Protein AF-A0A1X7SKN9-F1 (afdb_monomer_lite)

Sequence (192 aa):
INDFRLVWEKAGRLSGHWDSIGILLGLSPNKLDEIEAEGKPPKTCLRKVFECWLRKDCDQSSGAPTLRMLCNCIRSESGGANPALADKIAEEYSKSSERQPLSPVDTDSSSREVTPNKELQAPPTSPDTKATYASGKSKEFPVNDILKQIDELQRLYASNVYKTKEAFLSLKRNTLPKVIDYIKYHIINLLS

InterPro domains:
  IPR011029 Death-like domain superfamily [G3DSA:1.10.533.10] (7-91)

Structure (mmCIF, N/CA/C/O backbone):
data_AF-A0A1X7SKN9-F1
#
_entry.id   AF-A0A1X7SKN9-F1
#
loop_
_atom_site.group_PDB
_atom_site.id
_atom_site.type_symbol
_atom_site.label_atom_id
_atom_site.label_alt_id
_atom_site.label_comp_id
_atom_site.label_asym_id
_atom_site.label_entity_id
_atom_site.label_seq_id
_atom_site.pdbx_PDB_ins_code
_atom_site.Cartn_x
_atom_site.Cartn_y
_atom_site.Cartn_z
_atom_site.occupancy
_atom_site.B_iso_or_equiv
_atom_site.auth_seq_id
_atom_site.auth_comp_id
_atom_site.auth_asym_id
_atom_site.auth_atom_id
_atom_site.pdbx_PDB_model_num
ATOM 1 N N . ILE A 1 1 ? -1.510 14.464 -11.225 1.00 49.56 1 ILE A N 1
ATOM 2 C CA . ILE A 1 1 ? -1.219 13.448 -12.263 1.00 49.56 1 ILE A CA 1
ATOM 3 C C . ILE A 1 1 ? -2.491 13.328 -13.087 1.00 49.56 1 ILE A C 1
ATOM 5 O O . ILE A 1 1 ? -3.500 13.010 -12.484 1.00 49.56 1 ILE A O 1
ATOM 9 N N . ASN A 1 2 ? -2.499 13.689 -14.372 1.00 43.34 2 ASN A N 1
ATOM 10 C CA . ASN A 1 2 ? -3.738 13.694 -15.176 1.00 43.34 2 ASN A CA 1
ATOM 11 C C . ASN A 1 2 ? -3.751 12.638 -16.289 1.00 43.34 2 ASN A C 1
ATOM 13 O O . ASN A 1 2 ? -4.825 12.317 -16.786 1.00 43.34 2 ASN A O 1
ATOM 17 N N . ASP A 1 3 ? -2.605 12.043 -16.639 1.00 54.03 3 ASP A N 1
ATOM 18 C CA . ASP A 1 3 ? -2.532 11.037 -17.704 1.00 54.03 3 ASP A CA 1
ATOM 19 C C . ASP A 1 3 ? -2.350 9.617 -17.143 1.00 54.03 3 ASP A C 1
ATOM 21 O O . ASP A 1 3 ? -1.311 8.966 -17.254 1.00 54.03 3 ASP A O 1
ATOM 25 N N . PHE A 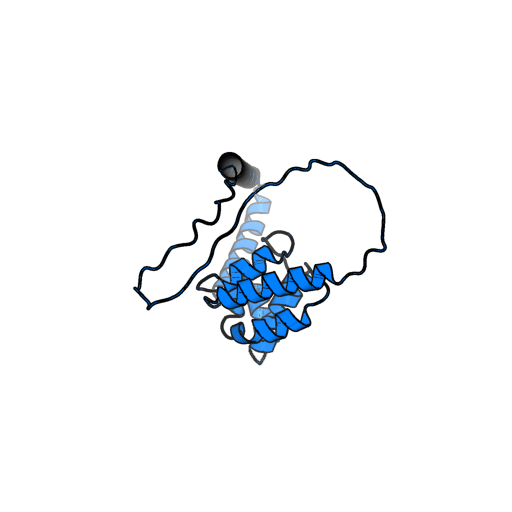1 4 ? -3.384 9.148 -16.445 1.00 63.12 4 PHE A N 1
ATOM 26 C CA . PHE A 1 4 ? -3.418 7.818 -15.832 1.00 63.12 4 PHE A CA 1
ATOM 27 C C . PHE A 1 4 ? -3.721 6.697 -16.826 1.00 63.12 4 PHE A C 1
ATOM 29 O O . PHE A 1 4 ? -3.456 5.531 -16.543 1.00 63.12 4 PHE A O 1
ATOM 36 N N . ARG A 1 5 ? -4.248 7.022 -18.008 1.00 64.31 5 ARG A N 1
ATOM 37 C CA . ARG A 1 5 ? -4.706 6.025 -18.981 1.00 64.31 5 ARG A CA 1
ATOM 38 C C . ARG A 1 5 ? -3.558 5.148 -19.486 1.00 64.31 5 ARG A C 1
ATOM 40 O O . ARG A 1 5 ? -3.705 3.929 -19.545 1.00 64.31 5 ARG A O 1
ATOM 47 N N . LEU A 1 6 ? -2.405 5.754 -19.775 1.00 66.00 6 LEU A N 1
ATOM 48 C CA . LEU A 1 6 ? -1.209 5.036 -20.223 1.00 66.00 6 LEU A CA 1
ATOM 49 C C . LEU A 1 6 ? -0.620 4.147 -19.115 1.00 66.00 6 LEU A C 1
ATOM 51 O O . LEU A 1 6 ? -0.168 3.029 -19.374 1.00 66.00 6 LEU A O 1
ATOM 55 N N . VAL A 1 7 ? -0.648 4.639 -17.871 1.00 66.75 7 VAL A N 1
ATOM 56 C CA . VAL A 1 7 ? -0.214 3.886 -16.686 1.00 66.75 7 VAL A CA 1
ATOM 57 C C . VAL A 1 7 ? -1.117 2.674 -16.486 1.00 66.75 7 VAL A C 1
ATOM 59 O O . VAL A 1 7 ? -0.611 1.577 -16.285 1.00 66.75 7 VAL A O 1
ATOM 62 N N . TRP A 1 8 ? -2.432 2.836 -16.634 1.00 71.31 8 TRP A N 1
ATOM 63 C CA . TRP A 1 8 ? -3.408 1.756 -16.491 1.00 71.31 8 TRP A CA 1
ATOM 64 C C . TRP A 1 8 ? -3.271 0.663 -17.551 1.00 71.31 8 TRP A C 1
ATOM 66 O O . TRP A 1 8 ? -3.341 -0.523 -17.226 1.00 71.31 8 TRP A O 1
ATOM 76 N N . GLU A 1 9 ? -3.052 1.040 -18.812 1.00 72.38 9 GLU A N 1
ATOM 77 C CA . GLU A 1 9 ? -2.869 0.078 -19.904 1.00 72.38 9 GLU A CA 1
ATOM 78 C C . GLU A 1 9 ? -1.626 -0.795 -19.674 1.00 72.38 9 GLU A C 1
ATOM 80 O O . GLU A 1 9 ? -1.663 -2.020 -19.815 1.00 72.38 9 GLU A O 1
ATOM 85 N N . LYS A 1 10 ? -0.527 -0.162 -19.254 1.00 71.69 10 LYS A N 1
ATOM 86 C CA . LYS A 1 10 ? 0.758 -0.820 -19.005 1.00 71.69 10 LYS A CA 1
ATOM 87 C C . LYS A 1 10 ? 0.755 -1.626 -17.701 1.00 71.69 10 LYS A C 1
ATOM 89 O O . LYS A 1 10 ? 1.176 -2.784 -17.702 1.00 71.69 10 LYS A O 1
ATOM 94 N N . ALA A 1 11 ? 0.230 -1.055 -16.616 1.00 69.75 11 ALA A N 1
ATOM 95 C CA . ALA A 1 11 ? 0.134 -1.700 -15.308 1.00 69.75 11 ALA A CA 1
ATOM 96 C C . ALA A 1 11 ? -0.893 -2.836 -15.284 1.00 69.75 11 ALA A C 1
ATOM 98 O O . ALA A 1 11 ? -0.777 -3.730 -14.458 1.00 69.75 11 ALA A O 1
ATOM 99 N N . GLY A 1 12 ? -1.837 -2.894 -16.231 1.00 73.00 12 GLY A N 1
ATOM 100 C CA . GLY A 1 12 ? -2.768 -4.019 -16.363 1.00 73.00 12 GLY A CA 1
ATOM 101 C C . GLY A 1 12 ? -2.085 -5.390 -16.498 1.00 73.00 12 GLY A C 1
ATOM 102 O O . GLY A 1 12 ? -2.693 -6.407 -16.158 1.00 73.00 12 GLY A O 1
ATOM 103 N N . ARG A 1 13 ? -0.814 -5.435 -16.930 1.00 76.25 13 ARG A N 1
ATOM 104 C CA . ARG A 1 13 ? 0.022 -6.653 -16.943 1.00 76.25 13 ARG A CA 1
ATOM 105 C C . ARG A 1 13 ? 0.403 -7.148 -15.545 1.00 76.25 13 ARG A C 1
ATOM 107 O O . ARG A 1 13 ? 0.679 -8.326 -15.383 1.00 76.25 13 ARG A O 1
ATOM 114 N N . LEU A 1 14 ? 0.374 -6.264 -14.554 1.00 80.56 14 LEU A N 1
ATOM 115 C CA . LEU A 1 14 ? 0.667 -6.538 -13.149 1.00 80.56 14 LEU A CA 1
ATOM 116 C C . LEU A 1 14 ? -0.590 -6.908 -12.352 1.00 80.56 14 LEU A C 1
ATOM 118 O O . LEU A 1 14 ? -0.532 -7.059 -11.139 1.00 80.56 14 LEU A O 1
ATOM 122 N N . SER A 1 15 ? -1.741 -7.052 -13.019 1.00 81.81 15 SER A N 1
ATOM 123 C CA . SER A 1 15 ? -3.021 -7.316 -12.349 1.00 81.81 15 SER A CA 1
ATOM 124 C C . SER A 1 15 ? -3.063 -8.626 -11.564 1.00 81.81 15 SER A C 1
ATOM 126 O O . SER A 1 15 ? -3.915 -8.753 -10.699 1.00 81.81 15 SER A O 1
ATOM 128 N N . GLY A 1 16 ? -2.148 -9.567 -11.814 1.00 81.81 16 GLY A N 1
ATOM 129 C CA . GLY A 1 16 ? -1.991 -10.772 -10.992 1.00 81.81 16 GLY A CA 1
ATOM 130 C C . GLY A 1 16 ? -1.362 -10.528 -9.614 1.00 81.81 16 GLY A C 1
ATOM 131 O O . GLY A 1 16 ? -1.489 -11.389 -8.758 1.00 81.81 16 GLY A O 1
ATOM 132 N N . HIS A 1 17 ? -0.731 -9.371 -9.396 1.00 84.62 17 HIS A N 1
ATOM 133 C CA . HIS A 1 17 ? -0.050 -8.985 -8.149 1.00 84.62 17 HIS A CA 1
ATOM 134 C C . HIS A 1 17 ? -0.705 -7.758 -7.502 1.00 84.62 17 HIS A C 1
ATOM 136 O O . HIS A 1 17 ? -0.041 -6.937 -6.870 1.00 84.62 17 HIS A O 1
ATOM 142 N N . TRP A 1 18 ? -1.998 -7.552 -7.755 1.00 87.69 18 TRP A N 1
ATOM 143 C CA . TRP A 1 18 ? -2.710 -6.343 -7.344 1.00 87.69 18 TRP A CA 1
ATOM 144 C C . TRP A 1 18 ? -2.736 -6.160 -5.818 1.00 87.69 18 TRP A C 1
ATOM 146 O O . TRP A 1 18 ? -2.642 -5.033 -5.338 1.00 87.69 18 TRP A O 1
ATOM 156 N N . ASP A 1 19 ? -2.808 -7.266 -5.085 1.00 86.00 19 ASP A N 1
ATOM 157 C CA . ASP A 1 19 ? -2.768 -7.378 -3.630 1.00 86.00 19 ASP A CA 1
ATOM 158 C C . ASP A 1 19 ? -1.410 -6.919 -3.078 1.00 86.00 19 ASP A C 1
ATOM 160 O O . ASP A 1 19 ? -1.323 -5.999 -2.264 1.00 86.00 19 ASP A O 1
ATOM 164 N N . SER A 1 20 ? -0.330 -7.479 -3.620 1.00 85.50 20 SER A N 1
ATOM 165 C CA . SER A 1 20 ? 1.048 -7.172 -3.248 1.00 85.50 20 SER A CA 1
ATOM 166 C C . SER A 1 20 ? 1.409 -5.725 -3.584 1.00 85.50 20 SER A C 1
ATOM 168 O O . SER A 1 20 ? 2.043 -5.029 -2.790 1.00 85.50 20 SER A O 1
ATOM 170 N N . ILE A 1 21 ? 0.950 -5.234 -4.739 1.00 85.44 21 ILE A N 1
ATOM 171 C CA . ILE A 1 21 ? 1.086 -3.828 -5.132 1.00 85.44 21 ILE A CA 1
ATOM 172 C C . ILE A 1 21 ? 0.329 -2.925 -4.157 1.00 85.44 21 ILE A C 1
ATOM 174 O O . ILE A 1 21 ? 0.861 -1.893 -3.758 1.00 85.44 21 ILE A O 1
ATOM 178 N N . GLY A 1 22 ? -0.877 -3.307 -3.737 1.00 85.56 22 GLY A N 1
ATOM 179 C CA . GLY A 1 22 ? -1.647 -2.560 -2.747 1.00 85.56 22 GLY A CA 1
ATOM 180 C C . GLY A 1 22 ? -0.908 -2.402 -1.417 1.00 85.56 22 GLY A C 1
ATOM 181 O O . GLY A 1 22 ? -0.806 -1.286 -0.907 1.00 85.56 22 GLY A O 1
ATOM 182 N N . ILE A 1 23 ? -0.304 -3.480 -0.911 1.00 84.75 23 ILE A N 1
ATOM 183 C CA . ILE A 1 23 ? 0.512 -3.449 0.315 1.00 84.75 23 ILE A CA 1
ATOM 184 C C . ILE A 1 23 ? 1.715 -2.511 0.153 1.00 84.75 23 ILE A C 1
ATOM 186 O O . ILE A 1 23 ? 1.969 -1.670 1.015 1.00 84.75 23 ILE A O 1
ATOM 190 N N . LEU A 1 24 ? 2.449 -2.612 -0.961 1.00 83.94 24 LEU A N 1
ATOM 191 C CA . LEU A 1 24 ? 3.620 -1.764 -1.223 1.00 83.94 24 LEU A CA 1
ATOM 192 C C . LEU A 1 24 ? 3.265 -0.277 -1.376 1.00 83.94 24 LEU A C 1
ATOM 194 O O . LEU A 1 24 ? 4.070 0.593 -1.042 1.00 83.94 24 LEU A O 1
ATOM 198 N N . LEU A 1 25 ? 2.060 0.013 -1.866 1.00 83.31 25 LEU A N 1
ATOM 199 C CA . LEU A 1 25 ? 1.501 1.362 -1.952 1.00 83.31 25 LEU A CA 1
ATOM 200 C C . LEU A 1 25 ? 0.883 1.841 -0.629 1.00 83.31 25 LEU A C 1
ATOM 202 O O . LEU A 1 25 ? 0.308 2.927 -0.594 1.00 83.31 25 LEU A O 1
ATOM 206 N N . GLY A 1 26 ? 1.006 1.054 0.444 1.00 80.62 26 GLY A N 1
ATOM 207 C CA . GLY A 1 26 ? 0.604 1.428 1.794 1.00 80.62 26 GLY A CA 1
ATOM 208 C C . GLY A 1 26 ? -0.893 1.319 2.073 1.00 80.62 26 GLY A C 1
ATOM 209 O O . GLY A 1 26 ? -1.361 1.957 3.018 1.00 80.62 26 GLY A O 1
ATOM 210 N N . LEU A 1 27 ? -1.649 0.551 1.277 1.00 84.50 27 LEU A N 1
ATOM 211 C CA . LEU A 1 27 ? -3.051 0.254 1.576 1.00 84.50 27 LEU A CA 1
ATOM 212 C C . LEU A 1 27 ? -3.139 -0.714 2.763 1.00 84.50 27 LEU A C 1
ATOM 214 O O . LEU A 1 27 ? -2.318 -1.620 2.913 1.00 84.50 27 LEU A O 1
ATOM 218 N N . SER A 1 28 ? -4.156 -0.526 3.603 1.00 82.06 28 SER A N 1
ATOM 219 C CA . SER A 1 28 ? -4.437 -1.452 4.696 1.00 82.06 28 SER A CA 1
ATOM 220 C C . SER A 1 28 ? -5.025 -2.768 4.163 1.00 82.06 28 SER A C 1
ATOM 222 O O . SER A 1 28 ? -5.756 -2.741 3.170 1.00 82.06 28 SER A O 1
ATOM 224 N N . PRO A 1 29 ? -4.768 -3.909 4.831 1.00 81.19 29 PRO A N 1
ATOM 225 C CA . PRO A 1 29 ? -5.337 -5.204 4.448 1.00 81.19 29 PRO A CA 1
ATOM 226 C C . PRO A 1 29 ? -6.861 -5.167 4.291 1.00 81.19 29 PRO A C 1
ATOM 228 O O . PRO A 1 29 ? -7.366 -5.546 3.244 1.00 81.19 29 PRO A O 1
ATOM 231 N N . ASN A 1 30 ? -7.570 -4.541 5.238 1.00 83.06 30 ASN A N 1
ATOM 232 C CA . ASN A 1 30 ? -9.029 -4.383 5.182 1.00 83.06 30 ASN A CA 1
ATOM 233 C C . ASN A 1 30 ? -9.510 -3.726 3.873 1.00 83.06 30 ASN A C 1
ATOM 235 O O . ASN A 1 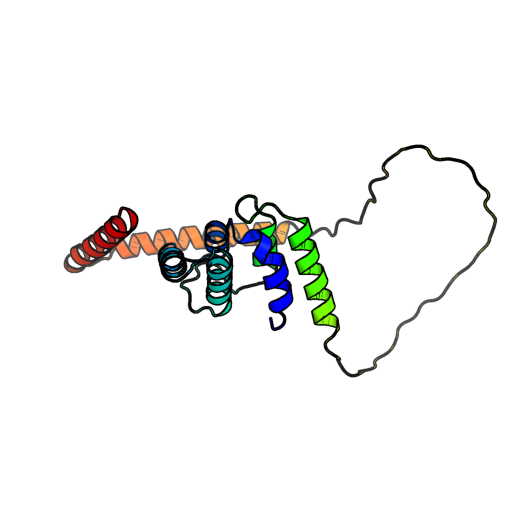30 ? -10.561 -4.079 3.346 1.00 83.06 30 ASN A O 1
ATOM 239 N N . LYS A 1 31 ? -8.751 -2.762 3.328 1.00 83.50 31 LYS A N 1
ATOM 240 C CA . LYS A 1 31 ? -9.085 -2.137 2.039 1.00 83.50 31 LYS A CA 1
ATOM 241 C C . LYS A 1 31 ? -8.818 -3.052 0.855 1.00 83.50 31 LYS A C 1
ATOM 243 O O . LYS A 1 31 ? -9.522 -2.946 -0.142 1.00 83.50 31 LYS A O 1
ATOM 248 N N . LEU A 1 32 ? -7.833 -3.938 0.942 1.00 85.88 32 LEU A N 1
ATOM 249 C CA . LEU A 1 32 ? -7.604 -4.948 -0.089 1.00 85.88 32 LEU A CA 1
ATOM 250 C C . LEU A 1 32 ? -8.738 -5.974 -0.103 1.00 85.88 32 LEU A C 1
ATOM 252 O O . LEU A 1 32 ? -9.215 -6.297 -1.187 1.00 85.88 32 LEU A O 1
ATOM 256 N N . ASP A 1 33 ? -9.239 -6.373 1.066 1.00 85.62 33 ASP A N 1
ATOM 257 C CA . ASP A 1 33 ? -10.381 -7.287 1.184 1.00 85.62 33 ASP A CA 1
ATOM 258 C C . ASP A 1 33 ? -11.668 -6.664 0.619 1.00 85.62 33 ASP A C 1
ATOM 260 O O . ASP A 1 33 ? -12.399 -7.307 -0.136 1.00 85.62 33 ASP A O 1
ATOM 264 N N . GLU A 1 34 ? -11.926 -5.379 0.905 1.00 85.94 34 GLU A N 1
ATOM 265 C CA . GLU A 1 34 ? -13.021 -4.623 0.275 1.00 85.94 34 GLU A CA 1
ATOM 266 C C . GLU A 1 34 ? -12.869 -4.592 -1.259 1.00 85.94 34 GLU A C 1
ATOM 268 O O . GLU A 1 34 ? -13.824 -4.836 -2.001 1.00 85.94 34 GLU A O 1
ATOM 273 N N . ILE A 1 35 ? -11.654 -4.329 -1.754 1.00 85.88 35 ILE A N 1
ATOM 274 C CA . ILE A 1 35 ? -11.360 -4.297 -3.191 1.00 85.88 35 ILE A CA 1
ATOM 275 C C . ILE A 1 35 ? -11.555 -5.675 -3.835 1.00 85.88 35 ILE A C 1
ATOM 277 O O . ILE A 1 35 ? -12.050 -5.735 -4.962 1.00 85.88 35 ILE A O 1
ATOM 281 N N . GLU A 1 36 ? -11.191 -6.763 -3.156 1.00 86.31 36 GLU A N 1
ATOM 282 C CA . GLU A 1 36 ? -11.397 -8.134 -3.629 1.00 86.31 36 GLU A CA 1
ATOM 283 C C . GLU A 1 36 ? -12.881 -8.505 -3.666 1.00 86.31 36 GLU A C 1
ATOM 285 O O . GLU A 1 36 ? -13.366 -9.039 -4.669 1.00 86.31 36 GLU A O 1
ATOM 290 N N . ALA A 1 37 ? -13.620 -8.176 -2.605 1.00 83.25 37 ALA A N 1
ATOM 291 C CA . ALA A 1 37 ? -15.049 -8.443 -2.500 1.00 83.25 37 ALA A CA 1
ATOM 292 C C . ALA A 1 37 ? -15.844 -7.727 -3.602 1.00 83.25 37 ALA A C 1
ATOM 294 O O . ALA A 1 37 ? -16.778 -8.289 -4.179 1.00 83.25 37 ALA A O 1
ATOM 295 N N . GLU A 1 38 ? -15.443 -6.503 -3.946 1.00 76.88 38 GLU A N 1
ATOM 296 C CA . GLU A 1 38 ? -16.072 -5.721 -5.008 1.00 76.88 38 GLU A CA 1
ATOM 297 C C . GLU A 1 38 ? -15.455 -5.954 -6.403 1.00 76.88 38 GLU A C 1
ATOM 299 O O . GLU A 1 38 ? -15.942 -5.409 -7.401 1.00 76.88 38 GLU A O 1
ATOM 304 N N . GLY A 1 39 ? -14.340 -6.681 -6.490 1.00 65.06 39 GLY A N 1
ATOM 305 C CA . GLY A 1 39 ? -13.455 -6.695 -7.648 1.00 65.06 39 GLY A CA 1
ATOM 306 C C . GLY A 1 39 ? -13.301 -8.076 -8.265 1.00 65.06 39 GLY A C 1
ATOM 307 O O . GLY A 1 39 ? -12.470 -8.878 -7.860 1.00 65.06 39 GLY A O 1
ATOM 308 N N . LYS A 1 40 ? -14.028 -8.335 -9.353 1.00 77.56 40 LYS A N 1
ATOM 309 C CA . LYS A 1 40 ? -13.688 -9.396 -10.316 1.00 77.56 40 LYS A CA 1
ATOM 310 C C . LYS A 1 40 ? -13.884 -8.824 -11.718 1.00 77.56 40 LYS A C 1
ATOM 312 O O . LYS A 1 40 ? -14.959 -8.280 -11.977 1.00 77.56 40 LYS A O 1
ATOM 317 N N . PRO A 1 41 ? -12.893 -8.873 -12.635 1.00 80.81 41 PRO A N 1
ATOM 318 C CA . PRO A 1 41 ? -11.608 -9.611 -12.628 1.00 80.81 41 PRO A CA 1
ATOM 319 C C . PRO A 1 41 ? -10.404 -8.850 -12.004 1.00 80.81 41 PRO A C 1
ATOM 321 O O . PRO A 1 41 ? -10.531 -7.657 -11.746 1.00 80.81 41 PRO A O 1
ATOM 324 N N . PRO A 1 42 ? -9.201 -9.463 -11.857 1.00 82.12 42 PRO A N 1
ATOM 325 C CA . PRO A 1 42 ? -8.015 -8.862 -11.202 1.00 82.12 42 PRO A CA 1
ATOM 326 C C . PRO A 1 42 ? -7.576 -7.485 -11.730 1.00 82.12 42 PRO A C 1
ATOM 328 O O . PRO A 1 42 ? -7.044 -6.648 -11.002 1.00 82.12 42 PRO A O 1
ATOM 331 N N . LYS A 1 43 ? -7.853 -7.190 -13.007 1.00 83.31 43 LYS A N 1
ATOM 332 C CA . LYS A 1 43 ? -7.644 -5.852 -13.593 1.00 83.31 43 LYS A CA 1
ATOM 333 C C . LYS A 1 43 ? -8.504 -4.769 -12.930 1.00 83.31 43 LYS A C 1
ATOM 335 O O . LYS A 1 43 ? -8.112 -3.605 -12.897 1.00 83.31 43 LYS A O 1
ATOM 340 N N . THR A 1 44 ? -9.690 -5.129 -12.452 1.00 84.25 44 THR A N 1
ATOM 341 C CA . THR A 1 44 ? -10.583 -4.247 -11.695 1.00 84.25 44 THR A CA 1
ATOM 342 C C . THR A 1 44 ? -10.054 -4.032 -10.282 1.00 84.25 44 THR A C 1
ATOM 344 O O . THR A 1 44 ? -10.050 -2.889 -9.836 1.00 84.25 44 THR A O 1
ATOM 347 N N . CYS A 1 45 ? -9.513 -5.067 -9.632 1.00 86.31 45 CYS A N 1
ATOM 348 C CA . CYS A 1 45 ? -8.884 -4.937 -8.314 1.00 86.31 45 CYS A CA 1
ATOM 349 C C . CYS A 1 45 ? -7.686 -3.986 -8.361 1.00 86.31 45 CYS A C 1
ATOM 351 O O . CYS A 1 45 ? -7.644 -3.005 -7.627 1.00 86.31 45 CYS A O 1
ATOM 353 N N . LEU A 1 46 ? -6.769 -4.188 -9.315 1.00 86.25 46 LEU A N 1
ATOM 354 C CA . LEU A 1 46 ? -5.608 -3.308 -9.495 1.00 86.25 46 LEU A CA 1
ATOM 355 C C . LEU A 1 46 ? -6.014 -1.849 -9.755 1.00 86.25 46 LEU A C 1
ATOM 357 O O . LEU A 1 46 ? -5.394 -0.915 -9.253 1.00 86.25 46 LEU A O 1
ATOM 361 N N . ARG A 1 47 ? -7.075 -1.642 -10.539 1.00 85.44 47 ARG A N 1
ATOM 362 C CA . ARG A 1 47 ? -7.621 -0.307 -10.794 1.00 85.44 47 ARG A CA 1
ATOM 363 C C . ARG A 1 47 ? -8.126 0.344 -9.513 1.00 85.44 47 ARG A C 1
ATOM 365 O O . ARG A 1 47 ? -7.764 1.486 -9.255 1.00 85.44 47 ARG A O 1
ATOM 372 N N . LYS A 1 48 ? -8.895 -0.379 -8.703 1.00 85.56 48 LYS A N 1
ATOM 373 C CA . LYS A 1 48 ? -9.362 0.140 -7.418 1.00 85.56 48 LYS A CA 1
ATOM 374 C C . LYS A 1 48 ? -8.208 0.425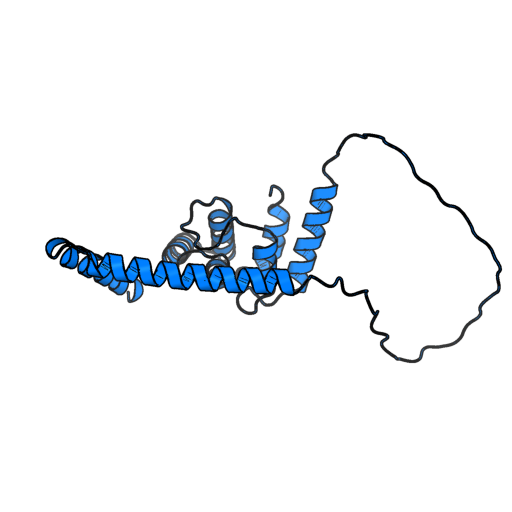 -6.463 1.00 85.56 48 LYS A C 1
ATOM 376 O O . LYS A 1 48 ? -8.215 1.484 -5.856 1.00 85.56 48 LYS A O 1
ATOM 381 N N . VAL A 1 49 ? -7.172 -0.420 -6.418 1.00 87.00 49 VAL A N 1
ATOM 382 C CA . VAL A 1 49 ? -5.945 -0.153 -5.642 1.00 87.00 49 VAL A CA 1
ATOM 383 C C . VAL A 1 49 ? -5.328 1.191 -6.021 1.00 87.00 49 VAL A C 1
ATOM 385 O O . VAL A 1 49 ? -5.035 2.002 -5.145 1.00 87.00 49 VAL A O 1
ATOM 388 N N . PHE A 1 50 ? -5.174 1.473 -7.317 1.00 83.50 50 PHE A N 1
ATOM 389 C CA . PHE A 1 50 ? -4.645 2.763 -7.754 1.00 83.50 50 PHE A CA 1
ATOM 390 C C . PHE A 1 50 ? -5.600 3.925 -7.469 1.00 83.50 50 PHE A C 1
ATOM 392 O O . PHE A 1 50 ? -5.140 4.983 -7.059 1.00 83.50 50 PHE A O 1
ATOM 399 N N . GLU A 1 51 ? -6.912 3.763 -7.648 1.00 82.81 51 GLU A N 1
ATOM 400 C CA . GLU A 1 51 ? -7.896 4.804 -7.308 1.00 82.81 51 GLU A CA 1
ATOM 401 C C . GLU A 1 51 ? -7.851 5.157 -5.816 1.00 82.81 51 GLU A C 1
ATOM 403 O O . GLU A 1 51 ? -7.779 6.334 -5.462 1.00 82.81 51 GLU A O 1
ATOM 408 N N . CYS A 1 52 ? -7.807 4.137 -4.963 1.00 80.81 52 CYS A N 1
ATOM 409 C CA . CYS A 1 52 ? -7.631 4.219 -3.518 1.00 80.81 52 CYS A CA 1
ATOM 410 C C . CYS A 1 52 ? -6.328 4.930 -3.133 1.00 80.81 52 CYS A C 1
ATOM 412 O O . CYS A 1 52 ? -6.326 5.858 -2.318 1.00 80.81 52 CYS A O 1
ATOM 414 N N . TRP A 1 53 ? -5.224 4.538 -3.768 1.00 83.56 53 TRP A N 1
ATOM 415 C CA . TRP A 1 53 ? -3.916 5.154 -3.574 1.00 83.56 53 TRP A CA 1
ATOM 416 C C . TRP A 1 53 ? -3.900 6.638 -3.989 1.00 83.56 53 TRP A C 1
ATOM 418 O O . TRP A 1 53 ? -3.351 7.490 -3.293 1.00 83.56 53 TRP A O 1
ATOM 428 N N . LEU A 1 54 ? -4.560 6.988 -5.093 1.00 78.69 54 LEU A N 1
ATOM 429 C CA . LEU A 1 54 ? -4.537 8.340 -5.656 1.00 78.69 54 LEU A CA 1
ATOM 430 C C . LEU A 1 54 ? -5.512 9.311 -4.994 1.00 78.69 54 LEU A C 1
ATOM 432 O O . LEU A 1 54 ? -5.184 10.492 -4.870 1.00 78.69 54 LEU A O 1
ATOM 436 N N . ARG A 1 55 ? -6.701 8.850 -4.585 1.00 71.31 55 ARG A N 1
ATOM 437 C CA . ARG A 1 55 ? -7.711 9.723 -3.968 1.00 71.31 55 ARG A CA 1
ATOM 438 C C . ARG A 1 55 ? -7.379 10.135 -2.545 1.00 71.31 55 ARG A C 1
ATOM 440 O O . ARG A 1 55 ? -7.992 11.071 -2.054 1.00 71.31 55 ARG A O 1
ATOM 447 N N . LYS A 1 56 ? -6.394 9.501 -1.897 1.00 60.44 56 LYS A N 1
ATOM 448 C CA . LYS A 1 56 ? -6.057 9.762 -0.486 1.00 60.44 56 LYS A CA 1
ATOM 449 C C . LYS A 1 56 ? -7.196 9.404 0.492 1.00 60.44 56 LYS A C 1
ATOM 451 O O . LYS A 1 56 ? -7.047 9.634 1.683 1.00 60.44 56 LYS A O 1
ATOM 456 N N . ASP A 1 57 ? -8.279 8.797 -0.003 1.00 52.25 57 ASP A N 1
ATOM 457 C CA . ASP A 1 57 ? -9.430 8.289 0.767 1.00 52.25 57 ASP A CA 1
ATOM 458 C C . ASP A 1 57 ? -9.108 6.990 1.521 1.00 52.25 57 ASP A C 1
ATOM 460 O O . ASP A 1 57 ? -9.957 6.405 2.188 1.00 52.25 57 ASP A O 1
ATOM 464 N N . CYS A 1 58 ? -7.889 6.487 1.361 1.00 51.06 58 CYS A N 1
ATOM 465 C CA . CYS A 1 58 ? -7.415 5.312 2.065 1.00 51.06 58 CYS A CA 1
ATOM 466 C C . CYS A 1 58 ? -6.536 5.759 3.216 1.00 51.06 58 CYS A C 1
ATOM 468 O O . CYS A 1 58 ? -5.755 6.697 3.046 1.00 51.06 58 CYS A O 1
ATOM 470 N N . ASP A 1 59 ? -6.648 5.057 4.343 1.00 53.81 59 ASP A N 1
ATOM 471 C CA . ASP A 1 59 ? -5.778 5.157 5.517 1.00 53.81 59 ASP A CA 1
ATOM 472 C C . ASP A 1 59 ? -4.341 4.746 5.140 1.00 53.81 59 ASP A C 1
ATOM 474 O O . ASP A 1 59 ? -3.819 3.712 5.552 1.00 53.81 59 ASP A O 1
ATOM 478 N N . GLN A 1 60 ? -3.720 5.523 4.256 1.00 58.75 60 GLN A N 1
ATOM 479 C CA . GLN A 1 60 ? -2.405 5.277 3.701 1.00 58.75 60 GLN A CA 1
ATOM 480 C C . GLN A 1 60 ? -1.386 5.677 4.752 1.00 58.75 60 GLN A C 1
ATOM 482 O O . GLN A 1 60 ? -1.260 6.845 5.122 1.00 58.75 60 GLN A O 1
ATOM 487 N N . SER A 1 61 ? -0.640 4.687 5.226 1.00 56.47 61 SER A N 1
ATOM 488 C CA . SER A 1 61 ? 0.513 4.927 6.094 1.00 56.47 61 SER A CA 1
ATOM 489 C C . SER A 1 61 ? 1.702 5.497 5.312 1.00 56.47 61 SER A C 1
ATOM 491 O O . SER A 1 61 ? 2.570 6.160 5.882 1.00 56.47 61 SER A O 1
ATOM 493 N N . SER A 1 62 ? 1.737 5.269 3.996 1.00 58.25 62 SER A N 1
ATOM 494 C CA . SER A 1 62 ? 2.730 5.829 3.090 1.00 58.25 62 SER A CA 1
ATOM 495 C C . SER A 1 62 ? 2.335 7.247 2.681 1.00 58.25 62 SER A C 1
ATOM 497 O O . SER A 1 62 ? 1.167 7.504 2.407 1.00 58.25 62 SER A O 1
ATOM 499 N N . GLY A 1 63 ? 3.306 8.162 2.632 1.00 65.56 63 GLY A N 1
ATOM 500 C CA . GLY A 1 63 ? 3.092 9.570 2.282 1.00 65.56 63 GLY A CA 1
ATOM 501 C C . GLY A 1 63 ? 2.450 9.806 0.905 1.00 65.56 63 GLY A C 1
ATOM 502 O O . GLY A 1 63 ? 2.011 8.887 0.223 1.00 65.56 63 GLY A O 1
ATOM 503 N N . ALA A 1 64 ? 2.395 11.071 0.476 1.00 70.12 64 ALA A N 1
ATOM 504 C CA . ALA A 1 64 ? 1.668 11.465 -0.734 1.00 70.12 64 ALA A CA 1
ATOM 505 C C . ALA A 1 64 ? 1.995 10.575 -1.960 1.00 70.12 64 ALA A C 1
ATOM 507 O O . ALA A 1 64 ? 3.169 10.261 -2.189 1.00 70.12 64 ALA A O 1
ATOM 508 N N . PRO A 1 65 ? 0.990 10.194 -2.771 1.00 75.75 65 PRO A N 1
ATOM 509 C CA . PRO A 1 65 ? 1.199 9.334 -3.928 1.00 75.75 65 PRO A CA 1
ATOM 510 C C . PRO A 1 65 ? 2.143 10.008 -4.932 1.00 75.75 65 PRO A C 1
ATOM 512 O O . PRO A 1 65 ? 1.862 11.086 -5.458 1.00 75.75 65 PRO A O 1
ATOM 515 N N . THR A 1 66 ? 3.285 9.373 -5.201 1.00 80.56 66 THR A N 1
ATOM 516 C CA . THR A 1 66 ? 4.291 9.866 -6.151 1.00 80.56 66 THR A CA 1
ATOM 517 C C . THR A 1 66 ? 4.607 8.832 -7.222 1.00 80.56 66 THR A C 1
ATOM 519 O O . THR A 1 66 ? 4.605 7.626 -6.971 1.00 80.56 66 THR A O 1
ATOM 522 N N . LEU A 1 67 ? 4.981 9.310 -8.414 1.00 81.06 67 LEU A N 1
ATOM 523 C CA . LEU A 1 67 ? 5.457 8.459 -9.509 1.00 81.06 67 LEU A CA 1
ATOM 524 C C . LEU A 1 67 ? 6.652 7.590 -9.084 1.00 81.06 67 LEU A C 1
ATOM 526 O O . LEU A 1 67 ? 6.754 6.436 -9.484 1.00 81.06 67 LEU A O 1
ATOM 530 N N . ARG A 1 68 ? 7.529 8.124 -8.222 1.00 83.25 68 ARG A N 1
ATOM 531 C CA . ARG A 1 68 ? 8.663 7.381 -7.659 1.00 83.25 68 ARG A CA 1
ATOM 532 C C . ARG A 1 68 ? 8.196 6.143 -6.891 1.00 83.25 68 ARG A C 1
ATOM 534 O O . ARG A 1 68 ? 8.773 5.078 -7.076 1.00 83.25 68 ARG A O 1
ATOM 541 N N . MET A 1 69 ? 7.162 6.272 -6.058 1.00 82.81 69 MET A N 1
ATOM 542 C CA . MET A 1 69 ? 6.638 5.156 -5.266 1.00 82.81 69 MET A CA 1
ATOM 543 C C . MET A 1 69 ? 6.034 4.070 -6.161 1.00 82.81 69 MET A C 1
ATOM 545 O O . MET A 1 69 ? 6.316 2.890 -5.966 1.00 82.81 69 MET A O 1
ATOM 549 N N . LEU A 1 70 ? 5.317 4.476 -7.214 1.00 84.31 70 LEU A N 1
ATOM 550 C CA . LEU A 1 70 ? 4.811 3.562 -8.236 1.00 84.31 70 LEU A CA 1
ATOM 551 C C . LEU A 1 70 ? 5.945 2.818 -8.959 1.00 84.31 70 LEU A C 1
ATOM 553 O O . LEU A 1 70 ? 5.921 1.593 -9.042 1.00 84.31 70 LEU A O 1
ATOM 557 N N . CYS A 1 71 ? 6.965 3.526 -9.451 1.00 85.06 71 CYS A N 1
ATOM 558 C CA . CYS A 1 71 ? 8.094 2.892 -10.137 1.00 85.06 71 CYS A CA 1
ATOM 559 C C . CYS A 1 71 ? 8.880 1.948 -9.215 1.00 85.06 71 CYS A C 1
ATOM 561 O O . CYS A 1 71 ? 9.326 0.893 -9.660 1.00 85.06 71 CYS A O 1
ATOM 563 N N . ASN A 1 72 ? 9.026 2.297 -7.935 1.00 84.81 72 ASN A N 1
ATOM 564 C CA . ASN A 1 72 ? 9.664 1.430 -6.946 1.00 84.81 72 ASN A CA 1
ATOM 565 C C . ASN A 1 72 ? 8.846 0.157 -6.693 1.00 84.81 72 ASN A C 1
ATOM 567 O O . ASN A 1 72 ? 9.433 -0.921 -6.650 1.00 84.81 72 ASN A O 1
ATOM 571 N N . CYS A 1 73 ? 7.513 0.260 -6.610 1.00 84.81 73 CYS A N 1
ATOM 572 C CA . CYS A 1 73 ? 6.645 -0.917 -6.528 1.00 84.81 73 CYS A CA 1
ATOM 573 C C . CYS A 1 73 ? 6.864 -1.833 -7.730 1.00 84.81 73 CYS A C 1
ATOM 575 O O . CYS A 1 73 ? 7.191 -2.998 -7.555 1.00 84.81 73 CYS A O 1
ATOM 577 N N . ILE A 1 74 ? 6.777 -1.300 -8.949 1.00 85.62 74 ILE A N 1
ATOM 578 C CA . ILE A 1 74 ? 6.882 -2.097 -10.183 1.00 85.62 74 ILE A CA 1
ATOM 579 C C . ILE A 1 74 ? 8.255 -2.788 -10.319 1.00 85.62 74 ILE A C 1
ATOM 581 O O . ILE A 1 74 ? 8.351 -3.877 -10.885 1.00 85.62 74 ILE A O 1
ATOM 585 N N . ARG A 1 75 ? 9.325 -2.171 -9.799 1.00 85.50 75 ARG A N 1
ATOM 586 C CA . ARG A 1 75 ? 10.675 -2.760 -9.767 1.00 85.50 75 ARG A CA 1
ATOM 587 C C . ARG A 1 75 ? 10.822 -3.886 -8.746 1.00 85.50 75 ARG A C 1
ATOM 589 O O . ARG A 1 75 ? 11.662 -4.755 -8.949 1.00 85.50 75 ARG A O 1
ATOM 596 N N . SER A 1 76 ? 10.066 -3.842 -7.652 1.00 81.44 76 SER A N 1
ATOM 597 C CA . SER A 1 76 ? 10.163 -4.835 -6.584 1.00 81.44 76 SER A CA 1
ATOM 598 C C . SER A 1 76 ? 9.674 -6.210 -7.040 1.00 81.44 76 SER A C 1
ATOM 600 O O . SER A 1 76 ? 8.804 -6.318 -7.907 1.00 81.44 76 SER A O 1
ATOM 602 N N . GLU A 1 77 ? 10.214 -7.265 -6.429 1.00 77.44 77 GLU A N 1
ATOM 603 C CA . GLU A 1 77 ? 9.833 -8.645 -6.744 1.00 77.44 77 GLU A CA 1
ATOM 604 C C . GLU A 1 77 ? 8.338 -8.894 -6.511 1.00 77.44 77 GLU A C 1
ATOM 606 O O . GLU A 1 77 ? 7.666 -9.479 -7.358 1.00 77.44 77 GLU A O 1
ATOM 611 N N . SER A 1 78 ? 7.789 -8.359 -5.419 1.00 76.38 78 SER A N 1
ATOM 612 C CA . SER A 1 78 ? 6.370 -8.467 -5.071 1.00 76.38 78 SER A CA 1
ATOM 613 C C . SER A 1 78 ? 5.454 -7.569 -5.912 1.00 76.38 78 SER A C 1
ATOM 615 O O . SER A 1 78 ? 4.270 -7.859 -6.043 1.00 76.38 78 SER A O 1
ATOM 617 N N . GLY A 1 79 ? 5.976 -6.508 -6.534 1.00 73.00 79 GLY A N 1
ATOM 618 C CA . GLY A 1 79 ? 5.216 -5.631 -7.435 1.00 73.00 79 GLY A CA 1
ATOM 619 C C . GLY A 1 79 ? 5.285 -6.015 -8.917 1.00 73.00 79 GLY A C 1
ATOM 620 O O . GLY A 1 79 ? 4.883 -5.227 -9.777 1.00 73.00 79 GLY A O 1
ATOM 621 N N . GLY A 1 80 ? 5.785 -7.218 -9.219 1.00 79.75 80 GLY A N 1
ATOM 622 C CA . GLY A 1 80 ? 5.813 -7.812 -10.557 1.00 79.75 80 GLY A CA 1
ATOM 623 C C . GLY A 1 80 ? 7.173 -7.793 -11.258 1.00 79.75 80 GLY A C 1
ATOM 624 O O . GLY A 1 80 ? 7.224 -8.094 -12.451 1.00 79.75 80 GLY A O 1
ATOM 625 N N . ALA A 1 81 ? 8.252 -7.451 -10.540 1.00 83.56 81 ALA A N 1
ATOM 626 C CA . ALA A 1 81 ? 9.649 -7.612 -10.957 1.00 83.56 81 ALA A CA 1
ATOM 627 C C . ALA A 1 81 ? 9.955 -7.071 -12.367 1.00 83.56 81 ALA A C 1
ATOM 629 O O . ALA A 1 81 ? 10.678 -7.694 -13.148 1.00 83.56 81 ALA A O 1
ATOM 630 N N . ASN A 1 82 ? 9.379 -5.918 -12.727 1.00 83.12 82 ASN A N 1
ATOM 631 C CA . ASN A 1 82 ? 9.426 -5.404 -14.094 1.00 83.12 82 ASN A CA 1
ATOM 632 C C . ASN A 1 82 ? 10.101 -4.024 -14.181 1.00 83.12 82 ASN A C 1
ATOM 634 O O . ASN A 1 82 ? 9.436 -3.011 -14.422 1.00 83.12 82 ASN A O 1
ATOM 638 N N . PRO A 1 83 ? 11.435 -3.951 -14.024 1.00 85.06 83 PRO A N 1
ATOM 639 C CA . PRO A 1 83 ? 12.159 -2.684 -14.072 1.00 85.06 83 PRO A CA 1
ATOM 640 C C . PRO A 1 83 ? 11.999 -1.956 -15.413 1.00 85.06 83 PRO A C 1
ATOM 642 O O . PRO A 1 83 ? 11.800 -0.744 -15.421 1.00 85.06 83 PRO A O 1
ATOM 645 N N . ALA A 1 84 ? 11.955 -2.688 -16.531 1.00 85.88 84 ALA A N 1
ATOM 646 C CA . ALA A 1 84 ? 11.747 -2.107 -17.859 1.00 85.88 84 ALA A CA 1
ATOM 647 C C . ALA A 1 84 ? 10.391 -1.387 -17.986 1.00 85.88 84 ALA A C 1
ATOM 649 O O . ALA A 1 84 ? 10.282 -0.349 -18.641 1.00 85.88 84 ALA A O 1
ATOM 650 N N . LEU A 1 85 ? 9.342 -1.913 -17.344 1.00 84.81 85 LEU A N 1
ATOM 651 C CA . LEU A 1 85 ? 8.034 -1.264 -17.294 1.00 84.81 85 LEU A CA 1
ATOM 652 C C . LEU A 1 85 ? 8.072 0.017 -16.456 1.00 84.81 85 LEU A C 1
ATOM 654 O O . LEU A 1 85 ? 7.482 1.017 -16.864 1.00 84.81 85 LEU A O 1
ATOM 658 N N . ALA A 1 86 ? 8.779 -0.001 -15.325 1.00 85.81 86 ALA A N 1
ATOM 659 C CA . ALA A 1 86 ? 8.955 1.171 -14.472 1.00 85.81 86 ALA A CA 1
ATOM 660 C C . ALA A 1 86 ? 9.713 2.297 -15.194 1.00 85.81 86 ALA A C 1
ATOM 662 O O . ALA A 1 86 ? 9.289 3.452 -15.134 1.00 85.81 86 ALA A O 1
ATOM 663 N N . ASP A 1 87 ? 10.780 1.960 -15.922 1.00 86.25 87 ASP A N 1
ATOM 664 C CA . ASP A 1 87 ? 11.559 2.922 -16.709 1.00 86.25 87 ASP A CA 1
ATOM 665 C C . ASP A 1 87 ? 10.716 3.507 -17.845 1.00 86.25 87 ASP A C 1
ATOM 667 O O . ASP A 1 87 ? 10.647 4.724 -18.014 1.00 86.25 87 ASP A O 1
ATOM 671 N N . LYS A 1 88 ? 9.957 2.657 -18.549 1.00 85.25 88 LYS A N 1
ATOM 672 C CA . LYS A 1 88 ? 9.030 3.106 -19.592 1.00 85.25 88 LYS A CA 1
ATOM 673 C C . LYS A 1 88 ? 7.958 4.046 -19.038 1.00 85.25 88 LYS A C 1
ATOM 675 O O . LYS A 1 88 ? 7.607 5.016 -19.698 1.00 85.25 88 LYS A O 1
ATOM 680 N N . ILE A 1 89 ? 7.410 3.771 -17.854 1.00 82.19 89 ILE A N 1
ATOM 681 C CA . ILE A 1 89 ? 6.428 4.653 -17.205 1.00 82.19 89 ILE A CA 1
ATOM 682 C C . ILE A 1 89 ? 7.081 5.986 -16.809 1.00 82.19 89 ILE A C 1
ATOM 684 O O . ILE A 1 89 ? 6.500 7.036 -17.071 1.00 82.19 89 ILE A O 1
ATOM 688 N N . ALA A 1 90 ? 8.292 5.964 -16.245 1.00 84.56 90 ALA A N 1
ATOM 689 C CA . ALA A 1 90 ? 9.019 7.169 -15.845 1.00 84.56 90 ALA A CA 1
ATOM 690 C C . ALA A 1 90 ? 9.383 8.077 -17.035 1.00 84.56 90 ALA A C 1
ATOM 692 O O . ALA A 1 90 ? 9.227 9.300 -16.956 1.00 84.56 90 ALA A O 1
ATOM 693 N N . GLU A 1 91 ? 9.825 7.491 -18.149 1.00 83.25 91 GLU A N 1
ATOM 694 C CA . GLU A 1 91 ? 10.146 8.231 -19.371 1.00 83.25 91 GLU A CA 1
ATOM 695 C C . GLU A 1 91 ? 8.917 8.887 -20.000 1.00 83.25 91 GLU A C 1
ATOM 697 O O . GLU A 1 91 ? 8.954 10.058 -20.368 1.00 83.25 91 GLU A O 1
ATOM 702 N N . GLU A 1 92 ? 7.823 8.138 -20.136 1.00 79.25 92 GLU A N 1
ATOM 703 C CA . GLU A 1 92 ? 6.593 8.629 -20.769 1.00 79.25 92 GLU A CA 1
ATOM 704 C C . GLU A 1 92 ? 5.957 9.739 -19.937 1.00 79.25 92 GLU A C 1
ATOM 706 O O . GLU A 1 92 ? 5.442 10.713 -20.481 1.00 79.25 92 GLU A O 1
ATOM 711 N N . TYR A 1 93 ? 6.054 9.634 -18.612 1.00 72.06 93 TYR A N 1
ATOM 712 C CA . TYR A 1 93 ? 5.561 10.664 -17.711 1.00 72.06 93 TYR A CA 1
ATOM 713 C C . TYR A 1 93 ? 6.383 11.959 -17.808 1.00 72.06 93 TYR A C 1
ATOM 715 O O . TYR A 1 93 ? 5.818 13.052 -17.818 1.00 72.06 93 TYR A O 1
ATOM 723 N N . SER A 1 94 ? 7.707 11.843 -17.949 1.00 72.38 94 SER A N 1
ATOM 724 C CA . SER A 1 94 ? 8.593 12.991 -18.195 1.00 72.38 94 SER A CA 1
ATOM 725 C C . SER A 1 94 ? 8.265 13.673 -19.530 1.00 72.38 94 SER A C 1
ATOM 727 O O . SER A 1 94 ? 8.042 14.881 -19.571 1.00 72.38 94 SER A O 1
ATOM 729 N N . LYS A 1 95 ? 8.107 12.884 -20.603 1.00 67.75 95 LYS A N 1
ATOM 730 C CA . LYS A 1 95 ? 7.745 13.366 -21.950 1.00 67.75 95 LYS A CA 1
ATOM 731 C C . LYS A 1 95 ? 6.340 13.982 -22.003 1.00 67.75 95 LYS A C 1
ATOM 733 O O . LYS A 1 95 ? 6.104 14.931 -22.746 1.00 67.75 95 LYS A O 1
ATOM 738 N N . SER A 1 96 ? 5.396 13.463 -21.217 1.00 61.53 96 SER A N 1
ATOM 739 C CA . SER A 1 96 ? 4.048 14.029 -21.085 1.00 61.53 96 SER A CA 1
ATOM 740 C C . SER A 1 96 ? 4.047 15.357 -20.328 1.00 61.53 96 SER A C 1
ATOM 742 O O . SER A 1 96 ? 3.220 16.212 -20.638 1.00 61.53 96 SER A O 1
ATOM 744 N N . SER A 1 97 ? 4.946 15.538 -19.355 1.00 54.47 97 SER A N 1
ATOM 745 C CA . SER A 1 97 ? 5.080 16.792 -18.607 1.00 54.47 97 SER A CA 1
ATOM 746 C C . SER A 1 97 ? 5.707 17.907 -19.451 1.00 54.47 97 SER A C 1
ATOM 748 O O . SER A 1 97 ? 5.347 19.067 -19.278 1.00 54.47 97 SER A O 1
ATOM 750 N N . GLU A 1 98 ? 6.601 17.569 -20.384 1.00 52.50 98 GLU A N 1
ATOM 751 C CA . GLU A 1 98 ? 7.204 18.523 -21.331 1.00 52.50 98 GLU A CA 1
ATOM 752 C C . GLU A 1 98 ? 6.236 18.998 -22.426 1.00 52.50 98 GLU A C 1
ATOM 754 O O . GLU A 1 98 ? 6.449 20.044 -23.029 1.00 52.50 98 GLU A O 1
ATOM 759 N N . ARG A 1 99 ? 5.142 18.268 -22.685 1.00 43.19 99 ARG A N 1
ATOM 760 C CA . ARG A 1 99 ? 4.128 18.658 -23.684 1.00 43.19 99 ARG A CA 1
ATOM 761 C C . ARG A 1 99 ? 3.108 19.682 -23.186 1.00 43.19 99 ARG A C 1
ATOM 763 O O . ARG A 1 99 ? 2.194 20.024 -23.935 1.00 43.19 99 ARG A O 1
ATOM 770 N N . GLN A 1 100 ? 3.235 20.177 -21.956 1.00 36.22 100 GLN A N 1
ATOM 771 C CA . GLN A 1 100 ? 2.426 21.303 -21.505 1.00 36.22 100 GLN A CA 1
ATOM 772 C C . GLN A 1 100 ? 3.039 22.595 -22.081 1.00 36.22 100 GLN A C 1
ATOM 774 O O . GLN A 1 100 ? 4.177 22.914 -21.740 1.00 36.22 100 GLN A O 1
ATOM 779 N N . PRO A 1 101 ? 2.348 23.327 -22.977 1.00 35.97 101 PRO A N 1
ATOM 780 C CA . PRO A 1 101 ? 2.935 24.489 -23.624 1.00 35.97 101 PRO A CA 1
ATOM 781 C C . PRO A 1 101 ? 3.094 25.603 -22.589 1.00 35.97 101 PRO A C 1
ATOM 783 O O . PRO A 1 101 ? 2.109 26.182 -22.133 1.00 35.97 101 PRO A O 1
ATOM 786 N N . LEU A 1 102 ? 4.335 25.902 -22.216 1.00 33.78 102 LEU A N 1
ATOM 787 C CA . LEU A 1 102 ? 4.670 27.180 -21.609 1.00 33.78 102 LEU A CA 1
ATOM 788 C C . LEU A 1 102 ? 5.059 28.131 -22.740 1.00 33.78 102 LEU A C 1
ATOM 790 O O . LEU A 1 102 ? 5.989 27.882 -23.504 1.00 33.78 102 LEU A O 1
ATOM 794 N N . SER A 1 103 ? 4.264 29.188 -22.861 1.00 36.31 103 SER A N 1
ATOM 795 C CA . SER A 1 103 ? 4.521 30.378 -23.666 1.00 36.31 103 SER A CA 1
ATOM 796 C C . SER A 1 103 ? 5.933 30.939 -23.432 1.00 36.31 103 SER A C 1
ATOM 798 O O . SER A 1 103 ? 6.465 30.78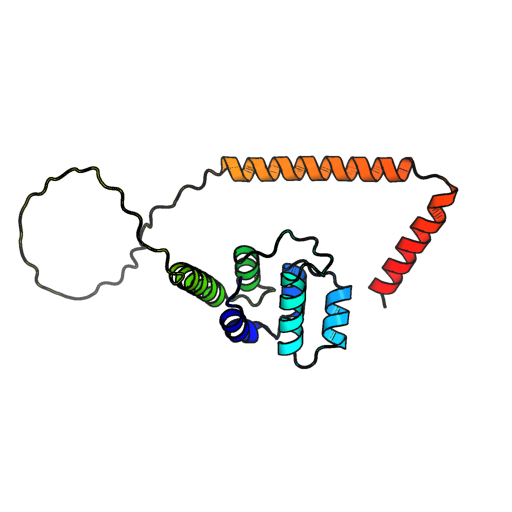9 -22.328 1.00 36.31 103 SER A O 1
ATOM 800 N N . PRO A 1 104 ? 6.518 31.620 -24.433 1.00 45.59 104 PRO A N 1
ATOM 801 C CA . PRO A 1 104 ? 7.909 32.045 -24.407 1.00 45.59 104 PRO A CA 1
ATOM 802 C C . PRO A 1 104 ? 8.101 33.187 -23.410 1.00 45.59 104 PRO A C 1
ATOM 804 O O . PRO A 1 104 ? 7.370 34.176 -23.442 1.00 45.59 104 PRO A O 1
ATOM 807 N N . VAL A 1 105 ? 9.098 33.053 -22.540 1.00 29.30 105 VAL A N 1
ATOM 808 C CA . VAL A 1 105 ? 9.680 34.192 -21.831 1.00 29.30 105 VAL A CA 1
ATOM 809 C C . VAL A 1 105 ? 11.182 34.126 -22.043 1.00 29.30 105 VAL A C 1
ATOM 811 O O . VAL A 1 105 ? 11.869 33.245 -21.527 1.00 29.30 105 VAL A O 1
ATOM 814 N N . ASP A 1 106 ? 11.638 35.058 -22.869 1.00 37.31 106 ASP A N 1
ATOM 815 C CA . ASP A 1 106 ? 13.022 35.425 -23.108 1.00 37.31 106 ASP A CA 1
ATOM 816 C C . ASP A 1 106 ? 13.703 35.877 -21.814 1.00 37.31 106 ASP A C 1
ATOM 818 O O . ASP A 1 106 ? 13.136 36.675 -21.066 1.00 37.31 106 ASP A O 1
ATOM 822 N N . THR A 1 107 ? 14.943 35.442 -21.580 1.00 31.28 107 THR A N 1
ATOM 823 C CA . THR A 1 107 ? 16.049 36.354 -21.223 1.00 31.28 107 THR A CA 1
ATOM 824 C C . THR A 1 107 ? 17.406 35.646 -21.304 1.00 31.28 107 THR A C 1
ATOM 826 O O . THR A 1 107 ? 17.802 34.865 -20.444 1.00 31.28 107 THR A O 1
ATOM 829 N N . ASP A 1 108 ? 18.061 35.916 -22.427 1.00 28.86 108 ASP A N 1
ATOM 830 C CA . ASP A 1 108 ? 19.477 36.172 -22.698 1.00 28.86 108 ASP A CA 1
ATOM 831 C C . ASP A 1 108 ? 20.632 35.795 -21.742 1.00 28.86 108 ASP A C 1
ATOM 833 O O . ASP A 1 108 ? 20.721 36.205 -20.589 1.00 28.86 108 ASP A O 1
ATOM 837 N N . SER A 1 109 ? 21.644 35.238 -22.427 1.00 31.94 109 SER A N 1
ATOM 838 C CA . SER A 1 109 ? 23.084 35.559 -22.393 1.00 31.94 109 SER A CA 1
ATOM 839 C C . SER A 1 109 ? 23.939 35.198 -21.175 1.00 31.94 109 SER A C 1
ATOM 841 O O . SER A 1 109 ? 23.889 35.838 -20.133 1.00 31.94 109 SER A O 1
ATOM 843 N N . SER A 1 110 ? 24.943 34.343 -21.411 1.00 28.80 110 SER A N 1
ATOM 844 C CA . SER A 1 110 ? 26.337 34.819 -21.439 1.00 28.80 110 SER A CA 1
ATOM 845 C C . SER A 1 110 ? 27.276 33.793 -22.084 1.00 28.80 110 SER A C 1
ATOM 847 O O . SER A 1 110 ? 27.111 32.582 -21.963 1.00 28.80 110 SER A O 1
ATOM 849 N N . SER A 1 111 ? 28.239 34.330 -22.818 1.00 34.03 111 SER A N 1
ATOM 850 C CA . SER A 1 111 ? 29.095 33.743 -23.840 1.00 34.03 111 SER A CA 1
ATOM 851 C C . SER A 1 111 ? 30.357 33.056 -23.304 1.00 34.03 111 SER A C 1
ATOM 853 O O . SER A 1 111 ? 30.857 33.391 -22.231 1.00 34.03 111 SER A O 1
ATOM 855 N N . ARG A 1 112 ? 30.935 32.164 -24.125 1.00 32.91 112 ARG A N 1
ATOM 856 C CA . ARG A 1 112 ? 32.362 32.195 -24.509 1.00 32.91 112 ARG A CA 1
ATOM 857 C C . ARG A 1 112 ? 32.661 31.211 -25.645 1.00 32.91 112 ARG A C 1
ATOM 859 O O . ARG A 1 112 ? 32.453 30.008 -25.522 1.00 32.91 112 ARG A O 1
ATOM 866 N N . GLU A 1 113 ? 33.141 31.784 -26.745 1.00 30.59 113 GLU A N 1
ATOM 867 C CA . GLU A 1 113 ? 33.790 31.134 -27.885 1.00 30.59 113 GLU A CA 1
ATOM 868 C C . GLU A 1 113 ? 35.074 30.384 -27.481 1.00 30.59 113 GLU A C 1
ATOM 870 O O . GLU A 1 113 ? 35.717 30.733 -26.490 1.00 30.59 113 GLU A O 1
ATOM 875 N N . VAL A 1 114 ? 35.480 29.411 -28.308 1.00 28.92 114 VAL A N 1
ATOM 876 C CA . VAL A 1 114 ? 36.723 29.405 -29.122 1.00 28.92 114 VAL A CA 1
ATOM 877 C C . VAL A 1 114 ? 37.073 27.948 -29.491 1.00 28.92 114 VAL A C 1
ATOM 879 O O . VAL A 1 114 ? 37.570 27.172 -28.681 1.00 28.92 114 VAL A O 1
ATOM 882 N N . THR A 1 115 ? 36.819 27.585 -30.750 1.00 38.69 115 THR A N 1
ATOM 883 C CA . THR A 1 115 ? 37.535 26.558 -31.548 1.00 38.69 115 THR A CA 1
ATOM 884 C C . THR A 1 115 ? 38.864 27.143 -32.055 1.00 38.69 115 THR A C 1
ATOM 886 O O . THR A 1 115 ? 38.901 28.360 -32.245 1.00 38.69 115 THR A O 1
ATOM 889 N N . PRO A 1 116 ? 39.949 26.371 -32.320 1.00 41.12 116 PRO A N 1
ATOM 890 C CA . PRO A 1 116 ? 40.041 25.408 -33.447 1.00 41.12 116 PRO A CA 1
ATOM 891 C C . PRO A 1 116 ? 40.916 24.160 -33.091 1.00 41.12 116 PRO A C 1
ATOM 893 O O . PRO A 1 116 ? 41.466 24.099 -32.005 1.00 41.12 116 PRO A O 1
ATOM 896 N N . ASN A 1 117 ? 41.122 23.081 -33.858 1.00 31.12 117 ASN A N 1
ATOM 897 C CA . ASN A 1 117 ? 41.357 22.921 -35.289 1.00 31.12 117 ASN A CA 1
ATOM 898 C C . ASN A 1 117 ? 41.516 21.410 -35.642 1.00 31.12 117 ASN A C 1
ATOM 900 O O . ASN A 1 117 ? 42.071 20.658 -34.845 1.00 31.12 117 ASN A O 1
ATOM 904 N N . LYS A 1 118 ? 41.198 21.077 -36.902 1.00 31.81 118 LYS A N 1
ATOM 905 C CA . LYS A 1 118 ? 41.900 20.155 -37.827 1.00 31.81 118 LYS A CA 1
ATOM 906 C C . LYS A 1 118 ? 41.550 18.649 -37.924 1.00 31.81 118 LYS A C 1
ATOM 908 O O . LYS A 1 118 ? 41.727 17.859 -37.006 1.00 31.81 118 LYS A O 1
ATOM 913 N N . GLU A 1 119 ? 41.129 18.315 -39.148 1.00 35.56 119 GLU A N 1
ATOM 914 C CA . GLU A 1 119 ? 40.791 17.034 -39.795 1.00 35.56 119 GLU A CA 1
ATOM 915 C C . GLU A 1 119 ? 41.897 15.955 -39.796 1.00 35.56 119 GLU A C 1
ATOM 917 O O . GLU A 1 119 ? 43.075 16.296 -39.874 1.00 35.56 119 GLU A O 1
ATOM 922 N N . LEU A 1 120 ? 41.521 14.662 -39.862 1.00 31.72 120 LEU A N 1
ATOM 923 C CA . LEU A 1 120 ? 41.595 13.840 -41.096 1.00 31.72 120 LEU A CA 1
ATOM 924 C C . LEU A 1 120 ? 41.099 12.380 -40.896 1.00 31.72 120 LEU A C 1
ATOM 926 O O . LEU A 1 120 ? 41.567 11.667 -40.018 1.00 31.72 120 LEU A O 1
ATOM 930 N N . GLN A 1 121 ? 40.169 11.982 -41.775 1.00 32.44 121 GLN A N 1
ATOM 931 C CA . GLN A 1 121 ? 39.939 10.679 -42.443 1.00 32.44 121 GLN A CA 1
ATOM 932 C C . GLN A 1 121 ? 40.058 9.320 -41.701 1.00 32.44 121 GLN A C 1
ATOM 934 O O . GLN A 1 121 ? 41.117 8.905 -41.243 1.00 32.44 121 GLN A O 1
ATOM 939 N N . ALA A 1 122 ? 38.958 8.550 -41.767 1.00 39.34 122 ALA A N 1
ATOM 940 C CA . ALA A 1 122 ? 38.902 7.080 -41.648 1.00 39.34 122 ALA A CA 1
ATOM 941 C C . ALA A 1 122 ? 39.487 6.392 -42.912 1.00 39.34 122 ALA A C 1
ATOM 943 O O . ALA A 1 122 ? 39.654 7.089 -43.920 1.00 39.34 122 ALA A O 1
ATOM 944 N N . PRO A 1 123 ? 39.753 5.057 -42.939 1.00 40.97 123 PRO A N 1
ATOM 945 C CA . PRO A 1 123 ? 38.676 4.078 -43.226 1.00 40.97 123 PRO A CA 1
ATOM 946 C C . PRO A 1 123 ? 38.951 2.657 -42.583 1.00 40.97 123 PRO A C 1
ATOM 948 O O . PRO A 1 123 ? 39.716 2.598 -41.624 1.00 40.97 123 PRO A O 1
ATOM 951 N N . PRO A 1 124 ? 38.303 1.516 -42.946 1.00 50.72 124 PRO A N 1
ATOM 952 C CA . PRO A 1 124 ? 37.551 0.665 -41.998 1.00 50.72 124 PRO A CA 1
ATOM 953 C C . PRO A 1 124 ? 38.039 -0.804 -41.885 1.00 50.72 124 PRO A C 1
ATOM 955 O O . PRO A 1 124 ? 38.394 -1.399 -42.896 1.00 50.72 124 PRO A O 1
ATOM 958 N N . THR A 1 125 ? 37.953 -1.482 -40.725 1.00 28.86 125 THR A N 1
ATOM 959 C CA . THR A 1 125 ? 37.806 -2.967 -40.691 1.00 28.86 125 THR A CA 1
ATOM 960 C C . THR A 1 125 ? 37.412 -3.546 -39.319 1.00 28.86 125 THR A C 1
ATOM 962 O O . THR A 1 125 ? 38.100 -3.311 -38.338 1.00 28.86 125 THR A O 1
ATOM 965 N N . SER A 1 126 ? 36.337 -4.352 -39.337 1.00 35.78 126 SER A N 1
ATOM 966 C CA . SER A 1 126 ? 35.946 -5.528 -38.518 1.00 35.78 126 SER A CA 1
ATOM 967 C C . SER A 1 126 ? 35.911 -5.526 -36.971 1.00 35.78 126 SER A C 1
ATOM 969 O O . SER A 1 126 ? 36.695 -4.845 -36.322 1.00 35.78 126 SER A O 1
ATOM 971 N N . PRO A 1 127 ? 34.991 -6.312 -36.360 1.00 44.66 127 PRO A N 1
ATOM 972 C CA . PRO A 1 127 ? 34.585 -6.171 -34.967 1.00 44.66 127 PRO A CA 1
ATOM 973 C C . PRO A 1 127 ? 35.401 -7.070 -34.034 1.00 44.66 127 PRO A C 1
ATOM 975 O O . PRO A 1 127 ? 35.518 -8.265 -34.283 1.00 44.66 127 PRO A O 1
ATOM 978 N N . ASP A 1 128 ? 35.851 -6.521 -32.906 1.00 34.78 128 ASP A N 1
ATOM 979 C CA . ASP A 1 128 ? 36.266 -7.328 -31.761 1.00 34.78 128 ASP A CA 1
ATOM 980 C C . ASP A 1 128 ? 35.440 -6.960 -30.529 1.00 34.78 128 ASP A C 1
ATOM 982 O O . ASP A 1 128 ? 35.340 -5.812 -30.089 1.00 34.78 128 ASP A O 1
ATOM 986 N N . THR A 1 129 ? 34.793 -7.987 -29.995 1.00 50.94 129 THR A N 1
ATOM 987 C CA . THR A 1 129 ? 33.957 -7.987 -28.802 1.00 50.94 129 THR A CA 1
ATOM 988 C C . THR A 1 129 ? 34.735 -7.535 -27.570 1.00 50.94 129 THR A C 1
ATOM 990 O O . THR A 1 129 ? 35.492 -8.303 -26.979 1.00 50.94 129 THR A O 1
ATOM 993 N N . LYS A 1 130 ? 34.477 -6.310 -27.106 1.00 38.12 130 LYS A N 1
ATOM 994 C CA . LYS A 1 130 ? 34.742 -5.906 -25.722 1.00 38.12 130 LYS A CA 1
ATOM 995 C C . LYS A 1 130 ? 33.664 -4.920 -25.294 1.00 38.12 130 LYS A C 1
ATOM 997 O O . LYS A 1 130 ? 33.623 -3.795 -25.775 1.00 38.12 130 LYS A O 1
ATOM 1002 N N . ALA A 1 131 ? 32.758 -5.359 -24.422 1.00 42.41 131 ALA A N 1
ATOM 1003 C CA . ALA A 1 131 ? 31.739 -4.498 -23.837 1.00 42.41 131 ALA A CA 1
ATOM 1004 C C . ALA A 1 131 ? 32.422 -3.368 -23.049 1.00 42.41 131 ALA A C 1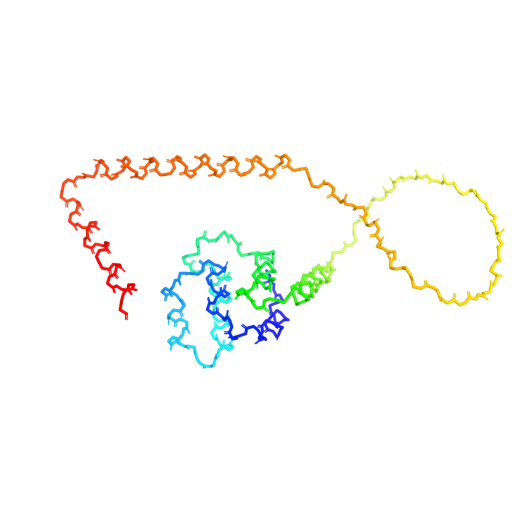
ATOM 1006 O O . ALA A 1 131 ? 32.876 -3.551 -21.920 1.00 42.41 131 ALA A O 1
ATOM 1007 N N . THR A 1 132 ? 32.540 -2.199 -23.673 1.00 36.88 132 THR A N 1
ATOM 1008 C CA . THR A 1 132 ? 32.916 -0.960 -23.005 1.00 36.88 132 THR A CA 1
ATOM 1009 C C . THR A 1 132 ? 31.701 -0.498 -22.219 1.00 36.88 132 THR A C 1
ATOM 1011 O O . THR A 1 132 ? 30.756 0.049 -22.784 1.00 36.88 132 THR A O 1
ATOM 1014 N N . TYR A 1 133 ? 31.701 -0.739 -20.908 1.00 38.41 133 TYR A N 1
ATOM 1015 C CA . TYR A 1 133 ? 30.774 -0.059 -20.016 1.00 38.41 133 TYR A CA 1
ATOM 1016 C C . TYR A 1 133 ? 30.977 1.443 -20.208 1.00 38.41 133 TYR A C 1
ATOM 1018 O O . TYR A 1 133 ? 32.065 1.968 -19.957 1.00 38.41 133 TYR A O 1
ATOM 1026 N N . ALA A 1 134 ? 29.945 2.128 -20.699 1.00 39.56 134 ALA A N 1
ATOM 1027 C CA . ALA A 1 134 ? 29.912 3.575 -20.688 1.00 39.56 134 ALA A CA 1
ATOM 1028 C C . ALA A 1 134 ? 30.041 4.008 -19.224 1.00 39.56 134 ALA A C 1
ATOM 1030 O O . ALA A 1 134 ? 29.125 3.811 -18.426 1.00 39.56 134 ALA A O 1
ATOM 1031 N N . SER A 1 135 ? 31.202 4.561 -18.870 1.00 45.66 135 SER A N 1
ATOM 1032 C CA . SER A 1 135 ? 31.411 5.282 -17.618 1.00 45.66 135 SER A CA 1
ATOM 1033 C C . SER A 1 135 ? 30.581 6.563 -17.689 1.00 45.66 135 SER A C 1
ATOM 1035 O O . SER A 1 135 ? 31.062 7.647 -18.023 1.00 45.66 135 SER A O 1
ATOM 1037 N N . GLY A 1 136 ? 29.273 6.406 -17.487 1.00 42.12 136 GLY A N 1
ATOM 1038 C CA . GLY A 1 136 ? 28.362 7.504 -17.247 1.00 42.12 136 GLY A CA 1
ATOM 1039 C C . GLY A 1 136 ? 28.777 8.135 -15.931 1.00 42.12 136 GLY A C 1
ATOM 1040 O O . GLY A 1 136 ? 28.856 7.449 -14.914 1.00 42.12 136 GLY A O 1
ATOM 1041 N N . LYS A 1 137 ? 29.095 9.429 -15.964 1.00 42.75 137 LYS A N 1
ATOM 1042 C CA . LYS A 1 137 ? 29.461 10.202 -14.778 1.00 42.75 137 LYS A CA 1
ATOM 1043 C C . LYS A 1 137 ? 28.405 9.972 -13.695 1.00 42.75 137 LYS A C 1
ATOM 1045 O O . LYS A 1 137 ? 27.273 10.438 -13.828 1.00 42.75 137 LYS A O 1
ATOM 1050 N N . SER A 1 138 ? 28.775 9.222 -12.657 1.00 47.34 138 SER A N 1
ATOM 1051 C CA . SER A 1 138 ? 27.961 9.049 -11.460 1.00 47.34 138 SER A CA 1
ATOM 1052 C C . SER A 1 138 ? 27.686 10.440 -10.903 1.00 47.34 138 SER A C 1
ATOM 1054 O O . SER A 1 138 ? 28.619 11.163 -10.554 1.00 47.34 138 SER A O 1
ATOM 1056 N N . LYS A 1 139 ? 26.418 10.858 -10.880 1.00 56.00 139 LYS A N 1
ATOM 1057 C CA . LYS A 1 139 ? 26.024 11.997 -10.055 1.00 56.00 139 LYS A CA 1
ATOM 1058 C C . LYS A 1 139 ? 26.206 11.524 -8.618 1.00 56.00 139 LYS A C 1
ATOM 1060 O O . LYS A 1 139 ? 25.393 10.741 -8.135 1.00 56.00 139 LYS A O 1
ATOM 1065 N N . GLU A 1 140 ? 27.293 11.940 -7.975 1.00 53.94 140 GLU A N 1
ATOM 1066 C CA . GLU A 1 140 ? 27.469 11.783 -6.534 1.00 53.94 140 GLU A CA 1
ATOM 1067 C C . GLU A 1 140 ? 26.284 12.464 -5.845 1.00 53.94 140 GLU A C 1
ATOM 1069 O O . GLU A 1 140 ? 26.225 13.684 -5.706 1.00 53.94 140 GLU A O 1
ATOM 1074 N N . PHE A 1 141 ? 25.286 11.672 -5.457 1.00 54.69 141 PHE A N 1
ATOM 1075 C CA . PHE A 1 141 ? 24.327 12.110 -4.460 1.00 54.69 141 PHE A CA 1
ATOM 1076 C C . PHE A 1 141 ? 25.105 12.227 -3.149 1.00 54.69 141 PHE A C 1
ATOM 1078 O O . PHE A 1 141 ? 25.789 11.266 -2.784 1.00 54.69 141 PHE A O 1
ATOM 1085 N N . PRO A 1 142 ? 25.050 13.365 -2.439 1.00 64.38 142 PRO A N 1
ATOM 1086 C CA . PRO A 1 142 ? 25.768 13.510 -1.185 1.00 64.38 142 PRO A CA 1
ATOM 1087 C C . PRO A 1 142 ? 25.173 12.522 -0.177 1.00 64.38 142 PRO A C 1
ATOM 1089 O O . PRO A 1 142 ? 24.132 12.773 0.422 1.00 64.38 142 PRO A O 1
ATOM 1092 N N . VAL A 1 143 ? 25.842 11.379 -0.003 1.00 66.88 143 VAL A N 1
ATOM 1093 C CA . VAL A 1 143 ? 25.476 10.277 0.907 1.00 66.88 143 VAL A CA 1
ATOM 1094 C C . VAL A 1 143 ? 25.166 10.795 2.318 1.00 66.88 143 VAL A C 1
ATOM 1096 O O . VAL A 1 143 ? 24.295 10.267 3.007 1.00 66.88 143 VAL A O 1
ATOM 1099 N N . ASN A 1 144 ? 25.810 11.898 2.704 1.00 72.69 144 ASN A N 1
ATOM 1100 C CA . ASN A 1 144 ? 25.599 12.599 3.965 1.00 72.69 144 ASN A CA 1
ATOM 1101 C C . ASN A 1 144 ? 24.147 13.058 4.192 1.00 72.69 144 ASN A C 1
ATOM 1103 O O . ASN A 1 144 ? 23.694 13.042 5.333 1.00 72.69 144 ASN A O 1
ATOM 1107 N N . ASP A 1 145 ? 23.403 13.435 3.146 1.00 80.12 145 ASP A N 1
ATOM 1108 C CA . ASP A 1 145 ? 22.013 13.891 3.296 1.00 80.12 145 ASP A CA 1
ATOM 1109 C C . ASP A 1 145 ? 21.058 12.722 3.590 1.00 80.12 145 ASP A C 1
ATOM 1111 O O . ASP A 1 145 ? 20.186 12.812 4.452 1.00 80.12 145 ASP A O 1
ATOM 1115 N N . ILE A 1 146 ? 21.289 11.568 2.956 1.00 82.25 146 ILE A N 1
ATOM 1116 C CA . ILE A 1 146 ? 20.503 10.348 3.193 1.00 82.25 146 ILE A CA 1
ATOM 1117 C C . ILE A 1 146 ? 20.786 9.792 4.592 1.00 82.25 146 ILE A C 1
ATOM 1119 O O . ILE A 1 146 ? 19.854 9.448 5.318 1.00 82.25 146 ILE A O 1
ATOM 1123 N N . LEU A 1 147 ? 22.058 9.738 4.998 1.00 86.94 147 LEU A N 1
ATOM 1124 C CA . LEU A 1 147 ? 22.434 9.283 6.340 1.00 86.94 147 LEU A CA 1
ATOM 1125 C C . LEU A 1 147 ? 21.811 10.164 7.430 1.00 86.94 147 LEU A C 1
ATOM 1127 O O . LEU A 1 147 ? 21.334 9.647 8.438 1.00 86.94 147 LEU A O 1
ATOM 1131 N N . LYS A 1 148 ? 21.738 11.480 7.198 1.00 85.88 148 LYS A N 1
ATOM 1132 C CA . LYS A 1 148 ? 21.067 12.419 8.102 1.00 85.88 148 LYS A CA 1
ATOM 1133 C C . LYS A 1 148 ? 19.561 12.156 8.204 1.00 85.88 148 LYS A C 1
ATOM 1135 O O . LYS A 1 148 ? 19.025 12.172 9.310 1.00 85.88 148 LYS A O 1
ATOM 1140 N N . GLN A 1 149 ? 18.886 11.883 7.086 1.00 89.25 149 GLN A N 1
ATOM 1141 C CA . GLN A 1 149 ? 17.456 11.546 7.088 1.00 89.25 149 GLN A CA 1
ATOM 1142 C C . GLN A 1 149 ? 17.173 10.224 7.817 1.00 89.25 149 GLN A C 1
ATOM 1144 O O . GLN A 1 149 ? 16.189 10.124 8.549 1.00 89.25 149 GLN A O 1
ATOM 1149 N N . ILE A 1 150 ? 18.044 9.220 7.665 1.00 92.62 150 ILE A N 1
ATOM 1150 C CA . ILE A 1 150 ? 17.932 7.947 8.394 1.00 92.62 150 ILE A CA 1
ATOM 1151 C C . ILE A 1 150 ? 18.074 8.176 9.902 1.00 92.62 150 ILE A C 1
ATOM 1153 O O . ILE A 1 150 ? 17.252 7.685 10.674 1.00 92.62 150 ILE A O 1
ATOM 1157 N N . ASP A 1 151 ? 19.074 8.951 10.320 1.00 90.75 151 ASP A N 1
ATOM 1158 C CA . ASP A 1 151 ? 19.306 9.290 11.728 1.00 90.75 151 ASP A CA 1
ATOM 1159 C C . ASP A 1 151 ? 18.124 10.077 12.334 1.00 90.75 151 ASP A C 1
ATOM 1161 O O . ASP A 1 151 ? 17.678 9.818 13.454 1.00 90.75 151 ASP A O 1
ATOM 1165 N N . GLU A 1 152 ? 17.533 11.000 11.572 1.00 93.19 152 GLU A N 1
ATOM 1166 C CA . GLU A 1 152 ? 16.323 11.715 11.984 1.00 93.19 152 GLU A CA 1
ATOM 1167 C C . GLU A 1 152 ? 15.111 10.786 12.137 1.00 93.19 152 GLU A C 1
ATOM 1169 O O . GLU A 1 152 ? 14.420 10.841 13.158 1.00 93.19 152 GLU A O 1
ATOM 1174 N N . LEU A 1 153 ? 14.887 9.879 11.182 1.00 95.38 153 LEU A N 1
ATOM 1175 C CA . LEU A 1 153 ? 13.822 8.877 11.267 1.00 95.38 153 LEU A CA 1
ATOM 1176 C C . LEU A 1 153 ? 14.000 7.951 12.473 1.00 95.38 153 LEU A C 1
ATOM 1178 O O . LEU A 1 153 ? 13.029 7.668 13.176 1.00 95.38 153 LEU A O 1
ATOM 1182 N N . GLN A 1 154 ? 15.229 7.516 12.754 1.00 92.25 154 GLN A N 1
ATOM 1183 C CA . GLN A 1 154 ? 15.537 6.693 13.924 1.00 92.25 154 GLN A CA 1
ATOM 1184 C C . GLN A 1 154 ? 15.216 7.430 15.231 1.00 92.25 154 GLN A C 1
ATOM 1186 O O . GLN A 1 154 ? 14.576 6.857 16.119 1.00 92.25 154 GLN A O 1
ATOM 1191 N N . ARG A 1 155 ? 15.575 8.718 15.337 1.00 89.00 155 ARG A N 1
ATOM 1192 C CA . ARG A 1 155 ? 15.203 9.557 16.490 1.00 89.00 155 ARG A CA 1
ATOM 1193 C C . ARG A 1 155 ? 13.692 9.709 16.638 1.00 89.00 155 ARG A C 1
ATOM 1195 O O . ARG A 1 155 ? 13.174 9.583 17.750 1.00 89.00 155 ARG A O 1
ATOM 1202 N N . LEU A 1 156 ? 12.981 9.970 15.541 1.00 91.69 156 LEU A N 1
ATOM 1203 C CA . LEU A 1 156 ? 11.523 10.116 15.548 1.00 91.69 156 LEU A CA 1
ATOM 1204 C C . LEU A 1 156 ? 10.835 8.824 15.988 1.00 91.69 156 LEU A C 1
ATOM 1206 O O . LEU A 1 156 ? 9.948 8.864 16.841 1.00 91.69 156 LEU A O 1
ATOM 1210 N N . TYR A 1 157 ? 11.282 7.680 15.470 1.00 90.31 157 TYR A N 1
ATOM 1211 C CA . TYR A 1 157 ? 10.779 6.373 15.873 1.00 90.31 157 TYR A CA 1
ATOM 1212 C C . TYR A 1 157 ? 10.976 6.134 17.375 1.00 90.31 157 TYR A C 1
ATOM 1214 O O . TYR A 1 157 ? 10.008 5.847 18.078 1.00 90.31 157 TYR A O 1
ATOM 1222 N N . ALA A 1 158 ? 12.193 6.331 17.892 1.00 87.44 158 ALA A N 1
ATOM 1223 C CA . ALA A 1 158 ? 12.483 6.151 19.315 1.00 87.44 158 ALA A CA 1
ATOM 1224 C C . ALA A 1 158 ? 11.636 7.081 20.204 1.00 87.44 158 ALA A C 1
ATOM 1226 O O . ALA A 1 158 ? 11.079 6.644 21.215 1.00 87.44 158 ALA A O 1
ATOM 1227 N N . SER A 1 159 ? 11.477 8.348 19.801 1.00 90.25 159 SER A N 1
ATOM 1228 C CA . SER A 1 159 ? 10.623 9.315 20.499 1.00 90.25 159 SER A CA 1
ATOM 1229 C C . SER A 1 159 ? 9.160 8.875 20.520 1.00 90.25 159 SER A C 1
ATOM 1231 O O . SER A 1 159 ? 8.507 8.949 21.561 1.00 90.25 159 SER A O 1
ATOM 1233 N N . ASN A 1 160 ? 8.643 8.394 19.389 1.00 89.81 160 ASN A N 1
ATOM 1234 C CA . ASN A 1 160 ? 7.259 7.951 19.282 1.00 89.81 160 ASN A CA 1
ATOM 1235 C C . ASN A 1 160 ? 7.006 6.690 20.109 1.00 89.81 160 ASN A C 1
ATOM 1237 O O . ASN A 1 160 ? 6.033 6.662 20.855 1.00 89.81 160 ASN A O 1
ATOM 1241 N N . VAL A 1 161 ? 7.907 5.702 20.076 1.00 91.56 161 VAL A N 1
ATOM 1242 C CA . VAL A 1 161 ? 7.808 4.503 20.928 1.00 91.56 161 VAL A CA 1
ATOM 1243 C C . VAL A 1 161 ? 7.776 4.887 22.406 1.00 91.56 161 VAL A C 1
ATOM 1245 O O . VAL A 1 161 ? 6.932 4.388 23.153 1.00 91.56 161 VAL A O 1
ATOM 1248 N N . TYR A 1 162 ? 8.653 5.802 22.830 1.00 89.56 162 TYR A N 1
ATOM 1249 C CA . TYR A 1 162 ? 8.663 6.295 24.205 1.00 89.56 162 TYR A CA 1
ATOM 1250 C C . TYR A 1 162 ? 7.338 6.975 24.576 1.00 89.56 162 TYR A C 1
ATOM 1252 O O . TYR A 1 162 ? 6.711 6.597 25.562 1.00 89.56 162 TYR A O 1
ATOM 1260 N N . LYS A 1 163 ? 6.854 7.915 23.754 1.00 86.12 163 LYS A N 1
ATOM 1261 C CA . LYS A 1 163 ? 5.570 8.603 23.982 1.00 86.12 163 LYS A CA 1
ATOM 1262 C C . LYS A 1 163 ? 4.400 7.628 24.062 1.00 86.12 163 LYS A C 1
ATOM 1264 O O . LYS A 1 163 ? 3.552 7.766 24.938 1.00 86.12 163 LYS A O 1
ATOM 1269 N N . THR A 1 164 ? 4.360 6.638 23.174 1.00 86.38 164 THR A N 1
ATOM 1270 C CA . THR A 1 164 ? 3.336 5.594 23.191 1.00 86.38 164 THR A CA 1
ATOM 1271 C C . THR A 1 164 ? 3.394 4.812 24.498 1.00 86.38 164 THR A C 1
ATOM 1273 O O . THR A 1 164 ? 2.367 4.663 25.156 1.00 86.38 164 THR A O 1
ATOM 1276 N N . LYS A 1 165 ? 4.584 4.374 24.928 1.00 87.44 165 LYS A N 1
ATOM 1277 C CA . LYS A 1 165 ? 4.764 3.675 26.207 1.00 87.44 165 LYS A CA 1
ATOM 1278 C C . LYS A 1 165 ? 4.259 4.509 27.388 1.00 87.44 165 LYS A C 1
ATOM 1280 O O . LYS A 1 165 ? 3.480 4.003 28.192 1.00 87.44 165 LYS A O 1
ATOM 1285 N N . GLU A 1 166 ? 4.642 5.780 27.464 1.00 86.50 166 GLU A N 1
ATOM 1286 C CA . GLU A 1 166 ? 4.197 6.683 28.533 1.00 86.50 166 GLU A CA 1
ATOM 1287 C C . GLU A 1 166 ? 2.680 6.917 28.507 1.00 86.50 166 GLU A C 1
ATOM 1289 O O . GLU A 1 166 ? 2.039 6.956 29.559 1.00 86.50 166 GLU A O 1
ATOM 1294 N N . ALA A 1 167 ? 2.071 6.997 27.320 1.00 84.69 167 ALA A N 1
ATOM 1295 C CA . ALA A 1 167 ? 0.620 7.102 27.178 1.00 84.69 167 ALA A CA 1
ATOM 1296 C C . ALA A 1 167 ? -0.102 5.857 27.720 1.00 84.69 167 ALA A C 1
ATOM 1298 O O . ALA A 1 167 ? -1.110 5.990 28.416 1.00 84.69 167 ALA A O 1
ATOM 1299 N N . PHE A 1 168 ? 0.431 4.657 27.465 1.00 84.62 168 PHE A N 1
ATOM 1300 C CA . PHE A 1 168 ? -0.101 3.411 28.027 1.00 84.62 168 PHE A CA 1
ATOM 1301 C C . PHE A 1 168 ? 0.073 3.322 29.547 1.00 84.62 168 PHE A C 1
ATOM 1303 O O . PHE A 1 168 ? -0.820 2.823 30.229 1.00 84.62 168 PHE A O 1
ATOM 1310 N N . LEU A 1 169 ? 1.181 3.823 30.098 1.00 83.19 169 LEU A N 1
ATOM 1311 C CA . LEU A 1 169 ? 1.381 3.888 31.552 1.00 83.19 169 LEU A CA 1
ATOM 1312 C C . LEU A 1 169 ? 0.454 4.912 32.219 1.00 83.19 169 LEU A C 1
ATOM 1314 O O . LEU A 1 169 ? -0.015 4.696 33.334 1.00 83.19 169 LEU A O 1
ATOM 1318 N N . SER A 1 170 ? 0.149 6.000 31.514 1.00 86.88 170 SER A N 1
ATOM 1319 C CA . SER A 1 170 ? -0.737 7.073 31.978 1.00 86.88 170 SER A CA 1
ATOM 1320 C C . SER A 1 170 ? -2.227 6.757 31.796 1.00 86.88 170 SER A C 1
ATOM 1322 O O . SER A 1 170 ? -3.088 7.582 32.122 1.00 86.88 170 SER A O 1
ATOM 1324 N N . LEU A 1 171 ? -2.566 5.583 31.255 1.00 86.50 171 LEU A N 1
ATOM 1325 C CA . LEU A 1 171 ? -3.947 5.210 30.987 1.00 86.50 171 LEU A CA 1
ATOM 1326 C C . LEU A 1 171 ? -4.720 5.036 32.300 1.00 86.50 171 LEU A C 1
ATOM 1328 O O . LEU A 1 171 ? -4.310 4.317 33.212 1.00 86.50 171 LEU A O 1
ATOM 1332 N N . LYS A 1 172 ? -5.901 5.652 32.389 1.00 87.81 172 LYS A N 1
ATOM 1333 C CA . LYS A 1 172 ? -6.790 5.436 33.535 1.00 87.81 172 LYS A CA 1
ATOM 1334 C C . LYS A 1 172 ? -7.245 3.976 33.568 1.00 87.81 172 LYS A C 1
ATOM 1336 O O . LYS A 1 172 ? -7.563 3.384 32.537 1.00 87.81 172 LYS A O 1
ATOM 1341 N N . ARG A 1 173 ? -7.351 3.411 34.775 1.00 78.44 173 ARG A N 1
ATOM 1342 C CA . ARG A 1 173 ? -7.730 2.002 34.998 1.00 78.44 173 ARG A CA 1
ATOM 1343 C C . ARG A 1 173 ? -9.058 1.616 34.329 1.00 78.44 173 ARG A C 1
ATOM 1345 O O . ARG A 1 173 ? -9.206 0.487 33.883 1.00 78.44 173 ARG A O 1
ATOM 1352 N N . ASN A 1 174 ? -10.005 2.547 34.220 1.00 85.56 174 ASN A N 1
ATOM 1353 C CA . ASN A 1 174 ? -11.299 2.329 33.562 1.00 85.56 174 ASN A CA 1
ATOM 1354 C C . ASN A 1 174 ? -11.244 2.385 32.021 1.00 85.56 174 ASN A C 1
ATOM 1356 O O . ASN A 1 174 ? -12.212 2.005 31.367 1.00 85.56 174 ASN A O 1
ATOM 1360 N N . THR A 1 175 ? -10.136 2.842 31.435 1.00 84.62 175 THR A N 1
ATOM 1361 C CA . THR A 1 175 ? -9.913 2.872 29.981 1.00 84.62 175 THR A CA 1
ATOM 1362 C C . THR A 1 175 ? -9.254 1.584 29.484 1.00 84.62 175 THR A C 1
ATOM 1364 O O . THR A 1 175 ? -9.434 1.215 28.326 1.00 84.62 175 THR A O 1
ATOM 1367 N N . LEU A 1 176 ? -8.544 0.863 30.360 1.00 82.56 176 LEU A N 1
ATOM 1368 C CA . LEU A 1 176 ? -7.841 -0.375 30.020 1.00 82.56 176 LEU A CA 1
ATOM 1369 C C . LEU A 1 176 ? -8.755 -1.456 29.401 1.00 82.56 176 LEU A C 1
ATOM 1371 O O . LEU A 1 176 ? -8.359 -2.014 28.379 1.00 82.56 176 LEU A O 1
ATOM 1375 N N . PRO A 1 177 ? -9.981 -1.717 29.907 1.00 87.25 177 PRO A N 1
ATOM 1376 C CA . PRO A 1 177 ? -10.885 -2.684 29.281 1.00 87.25 177 PRO A CA 1
ATOM 1377 C C . PRO A 1 177 ? -11.235 -2.322 27.834 1.00 87.25 177 PRO A C 1
ATOM 1379 O O . PRO A 1 177 ? -11.163 -3.175 26.961 1.00 87.25 177 PRO A O 1
ATOM 1382 N N . LYS A 1 178 ? -11.495 -1.037 27.549 1.00 85.81 178 LYS A N 1
ATOM 1383 C CA . LYS A 1 178 ? -11.833 -0.564 26.195 1.00 85.81 178 LYS A CA 1
ATOM 1384 C C . LYS A 1 178 ? -10.690 -0.781 25.204 1.00 85.81 178 LYS A C 1
ATOM 1386 O O . LYS A 1 178 ? -10.927 -1.127 24.054 1.00 85.81 178 LYS A O 1
ATOM 1391 N N . VAL A 1 179 ? -9.453 -0.574 25.653 1.00 85.75 179 VAL A N 1
ATOM 1392 C CA . VAL A 1 179 ? -8.258 -0.811 24.833 1.00 85.75 179 VAL A CA 1
ATOM 1393 C C . VAL A 1 179 ? -8.058 -2.304 24.579 1.00 85.75 179 VAL A C 1
ATOM 1395 O O . VAL A 1 179 ? -7.753 -2.694 23.457 1.00 85.75 179 VAL A O 1
ATOM 1398 N N . ILE A 1 180 ? -8.270 -3.146 25.593 1.00 86.56 180 ILE A N 1
ATOM 1399 C CA . ILE A 1 180 ? -8.200 -4.605 25.440 1.00 86.56 180 ILE A CA 1
ATOM 1400 C C . ILE A 1 180 ? -9.268 -5.095 24.460 1.00 86.56 180 ILE A C 1
ATOM 1402 O O . ILE A 1 180 ? -8.950 -5.893 23.582 1.00 86.56 180 ILE A O 1
ATOM 1406 N N . ASP A 1 181 ? -10.503 -4.612 24.581 1.00 90.81 181 ASP A N 1
ATOM 1407 C CA . ASP A 1 181 ? -11.602 -4.992 23.690 1.00 90.81 181 ASP A CA 1
ATOM 1408 C C . ASP A 1 181 ? -11.322 -4.561 22.249 1.00 90.81 181 ASP A C 1
ATOM 1410 O O . ASP A 1 181 ? -11.500 -5.357 21.329 1.00 90.81 181 ASP A O 1
ATOM 1414 N N . TYR A 1 182 ? -10.792 -3.350 22.056 1.00 87.44 182 TYR A N 1
ATOM 1415 C CA . TYR A 1 182 ? -10.348 -2.871 20.749 1.00 87.44 182 TYR A CA 1
ATOM 1416 C C . TYR A 1 182 ? -9.280 -3.786 20.132 1.00 87.44 182 TYR A C 1
ATOM 1418 O O . TYR A 1 182 ? -9.413 -4.201 18.983 1.00 87.44 182 TYR A O 1
ATOM 1426 N N . ILE A 1 183 ? -8.246 -4.151 20.900 1.00 90.94 183 ILE A N 1
ATOM 1427 C CA . ILE A 1 183 ? -7.171 -5.034 20.424 1.00 90.94 183 ILE A CA 1
ATOM 1428 C C . ILE A 1 183 ? -7.715 -6.429 20.104 1.00 90.94 183 ILE A C 1
ATOM 1430 O O . ILE A 1 183 ? -7.396 -6.979 19.055 1.00 90.94 183 ILE A O 1
ATOM 1434 N N . LYS A 1 184 ? -8.558 -6.999 20.975 1.00 88.88 184 LYS A N 1
ATOM 1435 C CA . LYS A 1 184 ? -9.180 -8.312 20.748 1.00 88.88 184 LYS A CA 1
ATOM 1436 C C . LYS A 1 184 ? -10.031 -8.321 19.487 1.00 88.88 184 LYS A C 1
ATOM 1438 O O . LYS A 1 184 ? -9.894 -9.239 18.689 1.00 88.88 184 LYS A O 1
ATOM 1443 N N . TYR A 1 185 ? -10.869 -7.303 19.303 1.00 91.38 185 TYR A N 1
ATOM 1444 C CA . TYR A 1 185 ? -11.684 -7.146 18.103 1.00 91.38 185 TYR A CA 1
ATOM 1445 C C . TYR A 1 185 ? -10.811 -7.114 16.844 1.00 91.38 185 TYR A C 1
ATOM 1447 O O . TYR A 1 185 ? -11.077 -7.827 15.883 1.00 91.38 185 TYR A O 1
ATOM 1455 N N . HIS A 1 186 ? -9.715 -6.355 16.881 1.00 88.69 186 HIS A N 1
ATOM 145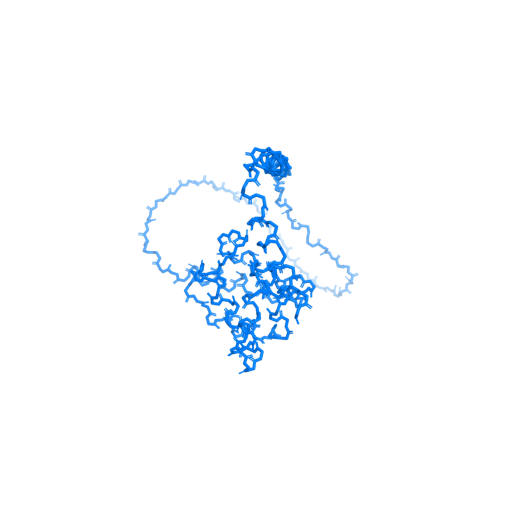6 C CA . HIS A 1 186 ? -8.787 -6.280 15.757 1.00 88.69 186 HIS A CA 1
ATOM 1457 C C . HIS A 1 186 ? -8.076 -7.608 15.475 1.00 88.69 186 HIS A C 1
ATOM 1459 O O . HIS A 1 186 ? -7.954 -7.993 14.321 1.00 88.69 186 HIS A O 1
ATOM 1465 N N . ILE A 1 187 ? -7.639 -8.330 16.512 1.00 89.56 187 ILE A N 1
ATOM 1466 C CA . ILE A 1 187 ? -7.007 -9.647 16.352 1.00 89.56 187 ILE A CA 1
ATOM 1467 C C . ILE A 1 187 ? -7.991 -10.653 15.756 1.00 89.56 187 ILE A C 1
ATOM 1469 O O . ILE A 1 187 ? -7.615 -11.392 14.858 1.00 89.56 187 ILE A O 1
ATOM 1473 N N . ILE A 1 188 ? -9.239 -10.681 16.233 1.00 88.25 188 ILE A N 1
ATOM 1474 C CA . ILE A 1 188 ? -10.264 -11.589 15.702 1.00 88.25 188 ILE A CA 1
ATOM 1475 C C . ILE A 1 188 ? -10.475 -11.328 14.212 1.00 88.25 188 ILE A C 1
ATOM 1477 O O . ILE A 1 188 ? -10.440 -12.277 13.442 1.00 88.25 188 ILE A O 1
ATOM 1481 N N . ASN A 1 189 ? -10.593 -10.061 13.809 1.00 83.00 189 ASN A N 1
ATOM 1482 C CA . ASN A 1 189 ? -10.744 -9.697 12.399 1.00 83.00 189 ASN A CA 1
ATOM 1483 C C . ASN A 1 189 ? -9.519 -10.048 11.541 1.00 83.00 189 ASN A C 1
ATOM 1485 O O . ASN A 1 189 ? -9.665 -10.257 10.347 1.00 83.00 189 ASN A O 1
ATOM 1489 N N . LEU A 1 190 ? -8.317 -10.089 12.122 1.00 84.56 190 LEU A N 1
ATOM 1490 C CA . LEU A 1 190 ? -7.099 -10.500 11.414 1.00 84.56 190 LEU A CA 1
ATOM 1491 C C . LEU A 1 190 ? -6.953 -12.028 11.304 1.00 84.56 190 LEU A C 1
ATOM 1493 O O . LEU A 1 190 ? -6.141 -12.497 10.512 1.00 84.56 190 LEU A O 1
ATOM 1497 N N . LEU A 1 191 ? -7.662 -12.796 12.141 1.00 80.19 191 LEU A N 1
ATOM 1498 C CA . LEU A 1 191 ? -7.575 -14.261 12.215 1.00 80.19 191 LEU A CA 1
ATOM 1499 C C . LEU A 1 191 ? -8.774 -14.988 11.580 1.00 80.19 191 LEU A C 1
ATOM 1501 O O . LEU A 1 191 ? -8.734 -16.215 11.477 1.00 80.19 191 LEU A O 1
ATOM 1505 N N . SER A 1 192 ? -9.834 -14.261 11.223 1.00 58.69 192 SER A N 1
ATOM 1506 C CA . SER A 1 192 ? -11.027 -14.747 10.514 1.00 58.69 192 SER A CA 1
ATOM 1507 C C . SER A 1 192 ? -10.851 -14.687 9.006 1.00 58.69 192 SER A C 1
ATOM 1509 O O . SER A 1 192 ? -11.250 -15.666 8.341 1.00 58.69 192 SER A O 1
#

Secondary structure (DSSP, 8-state):
---HHHHHHHHGGGGGGHHHHHHHTT--HHHHHHHHHT--SHHHHHHHHHHHHHHS-S--SS-S--HHHHHHHHHSTTTTS-HHHHHHHHHHHHHHHHTS-PPP--------------------------------------HHHHHHHHHHHHHHHHHHHHHHHHHHHT--TTTHHHHHHHHHHHHHHHH-

Foldseek 3Di:
DPPCPVVLVLLLVLLVLLQLLLVLLQADPVVLVVLVVVDPDSSSSNVVSVVCSQVVVGPGPDDHDDLVSVLVLCCDPSSVNCNVSSVVSVVVVVVVVVPPDDDDDDDDDDDDDDDDDDDDDDDDDDDDDDPDDPPDPPPPDPVVVVVVVVVVVVVVVVVVVVVVVVVVVVDDPVCVVVVVVVVVVVVVVVVD

Organism: Amphimedon queenslandica (NCBI:txid400682)

pLDDT: mean 70.64, std 19.93, range [28.8, 95.38]

Radius of gyration: 26.18 Å; chains: 1; bounding box: 58×51×78 Å